Protein AF-A0A2D6J0V5-F1 (afdb_monomer_lite)

Secondary structure (DSSP, 8-state):
------------------HHHHHHHHIIIII--SSS--HHHHHHHHHHHHHHTSS-BTTB-GGG---B--EEEESS-----HHHHHHHHHHHHHTTSS-STTBPPPEEEEHHHHHHHHHHHT-TTS----HHHHHHHHHTTTTTTS-HHHHHHHHHGGG-PPPHHHHHHHHHHHHHHHHHHT---

Radius of gyration: 22.06 Å; chains: 1; bounding box: 49×60×61 Å

Foldseek 3Di:
DDPPDDPPPPPPPPPPDPVVVVVVVLCVAANDDPDPDHQQVVVQVVLVCLCVVVDDDPPDNSVPQQADEREAEAADDDPDDLVNLVVSQVVCVVSPTQVDPRYDGYAYAYPVRVVQVCQQCPQPVDDNDDPVNLLVVCCPDPNVSPHSVVVCCVPPVVVRDDDPVVVVVVVVVVVVVCVVVVPDD

Structure (mmCIF, N/CA/C/O backbone):
data_AF-A0A2D6J0V5-F1
#
_entry.id   AF-A0A2D6J0V5-F1
#
loop_
_atom_site.group_PDB
_atom_site.id
_atom_site.type_symbol
_atom_site.label_atom_id
_atom_site.label_alt_id
_atom_site.label_comp_id
_atom_site.label_asym_id
_atom_site.label_entity_id
_atom_site.label_seq_id
_atom_site.pdbx_PDB_ins_code
_atom_site.Cartn_x
_atom_site.Cartn_y
_atom_site.Cartn_z
_atom_site.occupancy
_atom_site.B_iso_or_equiv
_atom_site.auth_seq_id
_atom_site.auth_comp_id
_atom_site.auth_asym_id
_atom_site.auth_atom_id
_atom_site.pdbx_PDB_model_num
ATOM 1 N N . MET A 1 1 ? 21.168 -38.297 -38.748 1.00 41.41 1 MET A N 1
ATOM 2 C CA . MET A 1 1 ? 22.015 -37.434 -37.899 1.00 41.41 1 MET A CA 1
ATOM 3 C C . MET A 1 1 ? 21.205 -37.149 -36.639 1.00 41.41 1 MET A C 1
ATOM 5 O O . MET A 1 1 ? 20.274 -36.362 -36.697 1.00 41.41 1 MET A O 1
ATOM 9 N N . GLU A 1 2 ? 21.423 -37.908 -35.563 1.00 35.72 2 GLU A N 1
ATOM 10 C CA . GLU A 1 2 ? 20.647 -37.781 -34.317 1.00 35.72 2 GLU A CA 1
ATOM 11 C C . GLU A 1 2 ? 21.210 -36.649 -33.451 1.00 35.72 2 GLU A C 1
ATOM 13 O O . GLU A 1 2 ? 22.349 -36.717 -32.984 1.00 35.72 2 GLU A O 1
ATOM 18 N N . PHE A 1 3 ? 20.411 -35.609 -33.214 1.00 38.59 3 PHE A N 1
ATOM 19 C CA . PHE A 1 3 ? 20.734 -34.572 -32.239 1.00 38.59 3 PHE A CA 1
ATOM 20 C C . PHE A 1 3 ? 20.507 -35.118 -30.824 1.00 38.59 3 PHE A C 1
ATOM 22 O O . PHE A 1 3 ? 19.388 -35.142 -30.320 1.00 38.59 3 PHE A O 1
ATOM 29 N N . LYS A 1 4 ? 21.584 -35.552 -30.160 1.00 44.78 4 LYS A N 1
ATOM 30 C CA . LYS A 1 4 ? 21.568 -35.833 -28.718 1.00 44.78 4 LYS A CA 1
ATOM 31 C C . LYS A 1 4 ? 21.486 -34.513 -27.951 1.00 44.78 4 LYS A C 1
ATOM 33 O O . LYS A 1 4 ? 22.508 -33.895 -27.658 1.00 44.78 4 LYS A O 1
ATOM 38 N N . THR A 1 5 ? 20.281 -34.078 -27.599 1.00 48.56 5 THR A N 1
ATOM 39 C CA . THR A 1 5 ? 20.093 -32.980 -26.644 1.00 48.56 5 THR A CA 1
ATOM 40 C C . THR A 1 5 ? 20.532 -33.451 -25.260 1.00 48.56 5 THR A C 1
ATOM 42 O O . THR A 1 5 ? 19.843 -34.234 -24.605 1.00 48.56 5 THR A O 1
ATOM 45 N N . LYS A 1 6 ? 21.707 -32.995 -24.809 1.00 46.34 6 LYS A N 1
ATOM 46 C CA . LYS A 1 6 ? 22.116 -33.109 -23.403 1.00 46.34 6 LYS A CA 1
ATOM 47 C C . LYS A 1 6 ? 21.033 -32.430 -22.551 1.00 46.34 6 LYS A C 1
ATOM 49 O O . LYS A 1 6 ? 20.732 -31.268 -22.826 1.00 46.34 6 LYS A O 1
ATOM 54 N N . PRO A 1 7 ? 20.453 -33.093 -21.536 1.00 45.31 7 PRO A N 1
ATOM 55 C CA . PRO A 1 7 ? 19.501 -32.432 -20.659 1.00 45.31 7 PRO A CA 1
ATOM 56 C C . PRO A 1 7 ? 20.216 -31.275 -19.958 1.00 45.31 7 PRO A C 1
ATOM 58 O O . PRO A 1 7 ? 21.246 -31.471 -19.305 1.00 45.31 7 PRO A O 1
ATOM 61 N N . LEU A 1 8 ? 19.688 -30.061 -20.131 1.00 45.81 8 LEU A N 1
ATOM 62 C CA . LEU A 1 8 ? 20.096 -28.894 -19.360 1.00 45.81 8 LEU A CA 1
ATOM 63 C C . LEU A 1 8 ? 19.880 -29.236 -17.884 1.00 45.81 8 LEU A C 1
ATOM 65 O O . LEU A 1 8 ? 18.746 -29.341 -17.418 1.00 45.81 8 LEU A O 1
ATOM 69 N N . LYS A 1 9 ? 20.973 -29.450 -17.143 1.00 46.38 9 LYS A N 1
ATOM 70 C CA . LYS A 1 9 ? 20.923 -29.505 -15.682 1.00 46.38 9 LYS A CA 1
ATOM 71 C C . LYS A 1 9 ? 20.549 -28.106 -15.208 1.00 46.38 9 LYS A C 1
ATOM 73 O O . LYS A 1 9 ? 21.424 -27.258 -15.051 1.00 46.38 9 LYS A O 1
ATOM 78 N N . LEU A 1 10 ? 19.254 -27.867 -15.013 1.00 44.38 10 LEU A N 1
ATOM 79 C CA . LEU A 1 10 ? 18.761 -26.728 -14.251 1.00 44.38 10 LEU A CA 1
ATOM 80 C C . LEU A 1 10 ? 19.438 -26.804 -12.880 1.00 44.38 10 LEU A C 1
ATOM 82 O O . LEU A 1 10 ? 19.096 -27.653 -12.055 1.00 44.38 10 LEU A O 1
ATOM 86 N N . LYS A 1 11 ? 20.456 -25.965 -12.653 1.00 40.66 11 LYS A N 1
ATOM 87 C CA . LYS A 1 11 ? 20.929 -25.694 -11.299 1.00 40.66 11 LYS A CA 1
ATOM 88 C C . LYS A 1 11 ? 19.732 -25.090 -10.586 1.00 40.66 11 LYS A C 1
ATOM 90 O O . LYS A 1 11 ? 19.341 -23.964 -10.872 1.00 40.66 11 LYS A O 1
ATOM 95 N N . ARG A 1 12 ? 19.104 -25.879 -9.720 1.00 41.88 12 ARG A N 1
ATOM 96 C CA . ARG A 1 12 ? 18.094 -25.391 -8.794 1.00 41.88 12 ARG A CA 1
ATOM 97 C C . ARG A 1 12 ? 18.849 -24.442 -7.869 1.00 41.88 12 ARG A C 1
ATOM 99 O O . ARG A 1 12 ? 19.558 -24.903 -6.980 1.00 41.88 12 ARG A O 1
ATOM 106 N N . THR A 1 13 ? 18.813 -23.144 -8.154 1.00 39.28 13 THR A N 1
ATOM 107 C CA . THR A 1 13 ? 19.237 -22.141 -7.182 1.00 39.28 13 THR A CA 1
ATOM 108 C C . THR A 1 13 ? 18.264 -22.288 -6.027 1.00 39.28 13 THR A C 1
ATOM 110 O O . THR A 1 13 ? 17.102 -21.901 -6.133 1.00 39.28 13 THR A O 1
ATOM 113 N N . ILE A 1 14 ? 18.699 -22.980 -4.980 1.00 44.59 14 ILE A N 1
ATOM 114 C CA . ILE A 1 14 ? 17.975 -23.016 -3.719 1.00 44.59 14 ILE A CA 1
ATOM 115 C C . ILE A 1 14 ? 18.180 -21.619 -3.149 1.00 44.59 14 ILE A C 1
ATOM 117 O O . ILE A 1 14 ? 19.275 -21.280 -2.708 1.00 44.59 14 ILE A O 1
ATOM 121 N N . ILE A 1 15 ? 17.161 -20.776 -3.282 1.00 50.19 15 ILE A N 1
ATOM 122 C CA . ILE A 1 15 ? 17.072 -19.555 -2.495 1.00 50.19 15 ILE A CA 1
ATOM 123 C C . ILE A 1 15 ? 16.696 -20.048 -1.102 1.00 50.19 15 ILE A C 1
ATOM 125 O O . ILE A 1 15 ? 15.535 -20.366 -0.853 1.00 50.19 15 ILE A O 1
ATOM 129 N N . ASP A 1 16 ? 17.702 -20.219 -0.250 1.00 49.97 16 ASP A N 1
ATOM 130 C CA . ASP A 1 16 ? 17.519 -20.509 1.169 1.00 49.97 16 ASP A CA 1
ATOM 131 C C . ASP A 1 16 ? 17.094 -19.196 1.836 1.00 49.97 16 ASP A C 1
ATOM 133 O O . ASP A 1 16 ? 17.906 -18.425 2.341 1.00 49.97 16 ASP A O 1
ATOM 137 N N . CYS A 1 17 ? 15.823 -18.840 1.649 1.00 58.62 17 CYS A N 1
ATOM 138 C CA . CYS A 1 17 ? 15.214 -17.725 2.351 1.00 58.62 17 CYS A CA 1
ATOM 139 C C . CYS A 1 17 ? 14.679 -18.291 3.657 1.00 58.62 17 CYS A C 1
ATOM 141 O O . CYS A 1 17 ? 13.745 -19.095 3.645 1.00 58.62 17 CYS A O 1
ATOM 143 N N . ASP A 1 18 ? 15.292 -17.883 4.763 1.00 74.94 18 ASP A N 1
ATOM 144 C CA . ASP A 1 18 ? 14.735 -18.133 6.079 1.00 74.94 18 ASP A CA 1
ATOM 145 C C . ASP A 1 18 ? 13.411 -17.368 6.195 1.00 74.94 18 ASP A C 1
ATOM 147 O O . ASP A 1 18 ? 13.368 -16.139 6.299 1.00 74.94 18 ASP A O 1
ATOM 151 N N . PHE A 1 19 ? 12.315 -18.115 6.082 1.00 75.44 19 PHE A N 1
ATOM 152 C CA . PHE A 1 19 ? 10.972 -17.561 6.100 1.00 75.44 19 PHE A CA 1
ATOM 153 C C . PHE A 1 19 ? 10.623 -16.963 7.465 1.00 75.44 19 PHE A C 1
ATOM 155 O O . PHE A 1 19 ? 9.866 -15.995 7.520 1.00 75.44 19 PHE A O 1
ATOM 162 N N . ASP A 1 20 ? 11.211 -17.490 8.540 1.00 80.88 20 ASP A N 1
ATOM 163 C CA . ASP A 1 20 ? 11.013 -16.970 9.888 1.00 80.88 20 ASP A CA 1
ATOM 164 C C . ASP A 1 20 ? 11.704 -15.607 10.026 1.00 80.88 20 ASP A C 1
ATOM 166 O O . ASP A 1 20 ? 11.068 -14.650 10.467 1.00 80.88 20 ASP A O 1
ATOM 170 N N . SER A 1 21 ? 12.937 -15.474 9.517 1.00 79.56 21 SER A N 1
ATOM 171 C CA . SER A 1 21 ? 13.631 -14.178 9.421 1.00 79.56 21 SER A CA 1
ATOM 172 C C . SER A 1 21 ? 12.851 -13.161 8.575 1.00 79.56 21 SER A C 1
ATOM 174 O O . SER A 1 21 ? 12.727 -12.001 8.958 1.00 79.56 21 SER A O 1
ATOM 176 N N . LEU A 1 22 ? 12.255 -13.578 7.448 1.00 79.12 22 LEU A N 1
ATOM 177 C CA . LEU A 1 22 ? 11.413 -12.690 6.633 1.00 79.12 22 LEU A CA 1
ATOM 178 C C . LEU A 1 22 ? 10.161 -12.221 7.392 1.00 79.12 22 LEU A C 1
ATOM 180 O O . LEU A 1 22 ? 9.777 -11.055 7.296 1.00 79.12 22 LEU A O 1
ATOM 184 N N . ILE A 1 23 ? 9.501 -13.120 8.126 1.00 82.88 23 ILE A N 1
ATOM 185 C CA . ILE A 1 23 ? 8.355 -12.774 8.974 1.00 82.88 23 ILE A CA 1
ATOM 186 C C . ILE A 1 23 ? 8.784 -11.788 10.063 1.00 82.88 23 ILE A C 1
ATOM 188 O O . ILE A 1 23 ? 8.057 -10.830 10.334 1.00 82.88 23 ILE A O 1
ATOM 192 N N . GLU A 1 24 ? 9.946 -12.002 10.677 1.00 82.94 24 GLU A N 1
ATOM 193 C CA . GLU A 1 24 ? 10.500 -11.112 11.693 1.00 82.94 24 GLU A CA 1
ATOM 194 C C . GLU A 1 24 ? 10.790 -9.722 11.115 1.00 82.94 24 GLU A C 1
ATOM 196 O O . GLU A 1 24 ? 10.315 -8.731 11.668 1.00 82.94 24 GLU A O 1
ATOM 201 N N . ASP A 1 25 ? 11.438 -9.635 9.952 1.00 79.69 25 ASP A N 1
ATOM 202 C CA . ASP A 1 25 ? 11.700 -8.371 9.256 1.00 79.69 25 ASP A CA 1
ATOM 203 C C . ASP A 1 25 ? 10.407 -7.627 8.901 1.00 79.69 25 ASP A C 1
ATOM 205 O O . ASP A 1 25 ? 10.296 -6.417 9.119 1.00 79.69 25 ASP A O 1
ATOM 209 N N . ILE A 1 26 ? 9.392 -8.341 8.401 1.00 80.88 26 ILE A N 1
ATOM 210 C CA . ILE A 1 26 ? 8.074 -7.761 8.113 1.00 80.88 26 ILE A CA 1
ATOM 211 C C . ILE A 1 26 ? 7.430 -7.241 9.401 1.00 80.88 26 ILE A C 1
ATOM 213 O O . ILE A 1 26 ? 6.925 -6.115 9.433 1.00 80.88 26 ILE A O 1
ATOM 217 N N . ASN A 1 27 ? 7.443 -8.032 10.474 1.00 82.44 27 ASN A N 1
ATOM 218 C CA . ASN A 1 27 ? 6.890 -7.607 11.754 1.00 82.44 27 ASN A CA 1
ATOM 219 C C . ASN A 1 27 ? 7.617 -6.367 12.278 1.00 82.44 27 ASN A C 1
ATOM 221 O O . ASN A 1 27 ? 6.958 -5.379 12.598 1.00 82.44 27 ASN A O 1
ATOM 225 N N . MET A 1 28 ? 8.950 -6.367 12.283 1.00 77.56 28 MET A N 1
ATOM 226 C CA . MET A 1 28 ? 9.765 -5.248 12.754 1.00 77.56 28 MET A CA 1
ATOM 227 C C . MET A 1 28 ? 9.580 -3.979 11.921 1.00 77.56 28 MET A C 1
ATOM 229 O O . MET A 1 28 ? 9.579 -2.877 12.479 1.00 77.56 28 MET A O 1
ATOM 233 N N . ALA A 1 29 ? 9.438 -4.105 10.600 1.00 75.69 29 ALA A N 1
ATOM 234 C CA . ALA A 1 29 ? 9.285 -2.968 9.701 1.00 75.69 29 ALA A CA 1
ATOM 235 C C . ALA A 1 29 ? 7.871 -2.370 9.756 1.00 75.69 29 ALA A C 1
ATOM 237 O O . ALA A 1 29 ? 7.711 -1.146 9.756 1.00 75.69 29 ALA A O 1
ATOM 238 N N . PHE A 1 30 ? 6.839 -3.217 9.823 1.00 78.06 30 PHE A N 1
ATOM 239 C CA . PHE A 1 30 ? 5.462 -2.787 9.580 1.00 78.06 30 PHE A CA 1
ATOM 240 C C . PHE A 1 30 ? 4.549 -2.823 10.818 1.00 78.06 30 PHE A C 1
ATOM 242 O O . PHE A 1 30 ? 3.633 -2.000 10.882 1.00 78.06 30 PHE A O 1
ATOM 249 N N . ILE A 1 31 ? 4.761 -3.731 11.783 1.00 77.00 31 ILE A N 1
ATOM 250 C CA . ILE A 1 31 ? 3.745 -4.117 12.787 1.00 77.00 31 ILE A CA 1
ATOM 251 C C . ILE A 1 31 ? 4.220 -3.942 14.241 1.00 77.00 31 ILE A C 1
ATOM 253 O O . ILE A 1 31 ? 3.652 -3.133 14.975 1.00 77.00 31 ILE A O 1
ATOM 257 N N . GLU A 1 32 ? 5.236 -4.692 14.670 1.00 67.38 32 GLU A N 1
ATOM 258 C CA . GLU A 1 32 ? 5.679 -4.815 16.062 1.00 67.38 32 GLU A CA 1
ATOM 259 C C . GLU A 1 32 ? 7.162 -4.454 16.201 1.00 67.38 32 GLU A C 1
ATOM 261 O O . GLU A 1 32 ? 8.058 -5.222 15.867 1.00 67.38 32 GLU A O 1
ATOM 266 N N . SER A 1 33 ? 7.440 -3.280 16.765 1.00 52.50 33 SER A N 1
ATOM 267 C CA . SER A 1 33 ? 8.635 -3.100 17.592 1.00 52.50 33 SER A CA 1
ATOM 268 C C . SER A 1 33 ? 8.359 -2.035 18.656 1.00 52.50 33 SER A C 1
ATOM 270 O O . SER A 1 33 ? 7.440 -1.227 18.514 1.00 52.50 33 SER A O 1
ATOM 272 N N . ASN A 1 34 ? 9.132 -2.059 19.742 1.00 54.88 34 ASN A N 1
ATOM 273 C CA . ASN A 1 34 ? 8.980 -1.234 20.950 1.00 54.88 34 ASN A CA 1
ATOM 274 C C . ASN A 1 34 ? 9.088 0.299 20.741 1.00 54.88 34 ASN A C 1
ATOM 276 O O . ASN A 1 34 ? 9.067 1.047 21.718 1.00 54.88 34 ASN A O 1
ATOM 280 N N . GLU A 1 35 ? 9.178 0.786 19.502 1.00 52.53 35 GLU A N 1
ATOM 281 C CA . GLU A 1 35 ? 9.306 2.204 19.160 1.00 52.53 35 GLU A CA 1
ATOM 282 C C . GLU A 1 35 ? 8.042 2.758 18.486 1.00 52.53 35 GLU A C 1
ATOM 284 O O . GLU A 1 35 ? 7.304 2.057 17.795 1.00 52.53 35 GLU A O 1
ATOM 289 N N . LYS A 1 36 ? 7.787 4.057 18.681 1.00 51.78 36 LYS A N 1
ATOM 290 C CA . LYS A 1 36 ? 6.600 4.788 18.195 1.00 51.78 36 LYS A CA 1
ATOM 291 C C . LYS A 1 36 ? 6.585 5.030 16.669 1.00 51.78 36 LYS A C 1
ATOM 293 O O . LYS A 1 36 ? 5.712 5.740 16.171 1.00 51.78 36 LYS A O 1
ATOM 298 N N . ASP A 1 37 ? 7.488 4.387 15.930 1.00 57.09 37 ASP A N 1
ATOM 299 C CA . ASP A 1 37 ? 7.811 4.693 14.535 1.00 57.09 37 ASP A CA 1
ATOM 300 C C . ASP A 1 37 ? 7.558 3.516 13.581 1.00 57.09 37 ASP A C 1
ATOM 302 O O . ASP A 1 37 ? 8.471 3.020 12.923 1.00 57.09 37 ASP A O 1
ATOM 306 N N . LYS A 1 38 ? 6.313 3.017 13.521 1.00 76.06 38 LYS A N 1
ATOM 307 C CA . LYS A 1 38 ? 5.939 1.894 12.636 1.00 76.06 38 LYS A CA 1
ATOM 308 C C . LYS A 1 38 ? 4.874 2.275 11.632 1.00 76.06 38 LYS A C 1
ATOM 310 O O . LYS A 1 38 ? 3.813 2.767 12.006 1.00 76.06 38 LYS A O 1
ATOM 315 N N . ALA A 1 39 ? 5.140 1.976 10.364 1.00 83.44 39 ALA A N 1
ATOM 316 C CA . ALA A 1 39 ? 4.382 2.522 9.249 1.00 83.44 39 ALA A CA 1
ATOM 317 C C . ALA A 1 39 ? 2.894 2.123 9.266 1.00 83.44 39 ALA A C 1
ATOM 319 O O . ALA A 1 39 ? 2.035 3.002 9.228 1.00 83.44 39 ALA A O 1
ATOM 320 N N . ALA A 1 40 ? 2.549 0.833 9.395 1.00 88.00 40 ALA A N 1
ATOM 321 C CA . ALA A 1 40 ? 1.138 0.425 9.357 1.00 88.00 40 ALA A CA 1
ATOM 322 C C . ALA A 1 40 ? 0.360 0.913 10.590 1.00 88.00 40 ALA A C 1
ATOM 324 O O . ALA A 1 40 ? -0.792 1.334 10.475 1.00 88.00 40 ALA A O 1
ATOM 325 N N . LYS A 1 41 ? 1.003 0.905 11.764 1.00 88.00 41 LYS A N 1
ATOM 326 C CA . LYS A 1 41 ? 0.414 1.398 13.014 1.00 88.00 41 LYS A CA 1
ATOM 327 C C . LYS A 1 41 ? 0.187 2.909 12.982 1.00 88.00 41 LYS A C 1
ATOM 329 O O . LYS A 1 41 ? -0.908 3.354 13.309 1.00 88.00 41 LYS A O 1
ATOM 334 N N . GLN A 1 42 ? 1.179 3.683 12.543 1.00 88.69 42 GLN A N 1
ATOM 335 C CA . GLN A 1 42 ? 1.061 5.133 12.387 1.00 88.69 42 GLN A CA 1
ATOM 336 C C . GLN A 1 42 ? -0.070 5.499 11.426 1.00 88.69 42 GLN A C 1
ATOM 338 O O . GLN A 1 42 ? -0.863 6.393 11.723 1.00 88.69 42 GLN A O 1
ATOM 343 N N . ILE A 1 43 ? -0.188 4.789 10.299 1.00 92.81 43 ILE A N 1
ATOM 344 C CA . ILE A 1 43 ? -1.283 5.010 9.350 1.00 92.81 43 ILE A CA 1
ATOM 345 C C . ILE A 1 43 ? -2.635 4.678 9.998 1.00 92.81 43 ILE A C 1
ATOM 347 O O . ILE A 1 43 ? -3.557 5.486 9.917 1.00 92.81 43 ILE A O 1
ATOM 351 N N . ASP A 1 44 ? -2.765 3.540 10.684 1.00 93.12 44 ASP A N 1
ATOM 352 C CA . ASP A 1 44 ? -4.016 3.147 11.347 1.00 93.12 44 ASP A CA 1
ATOM 353 C C . ASP A 1 44 ? -4.438 4.147 12.442 1.00 93.12 44 ASP A C 1
ATOM 355 O O . ASP A 1 44 ? -5.596 4.571 12.489 1.00 93.12 44 ASP A O 1
ATOM 359 N N . GLU A 1 45 ? -3.500 4.598 13.279 1.00 92.31 45 GLU A N 1
ATOM 360 C CA . GLU A 1 45 ? -3.732 5.627 14.302 1.00 92.31 45 GLU A CA 1
ATOM 361 C C . GLU A 1 45 ? -4.097 6.984 13.685 1.00 92.31 45 GLU A C 1
ATOM 363 O O . GLU A 1 45 ? -4.996 7.670 14.183 1.00 92.31 45 GLU A O 1
ATOM 368 N N . THR A 1 46 ? -3.467 7.349 12.567 1.00 93.25 46 THR A N 1
ATOM 369 C CA . THR A 1 46 ? -3.780 8.568 11.808 1.00 93.25 46 THR A CA 1
ATOM 370 C C . THR A 1 46 ? -5.196 8.507 11.250 1.00 93.25 46 THR A C 1
ATOM 372 O O . THR A 1 46 ? -5.974 9.439 11.442 1.00 93.25 46 THR A O 1
ATOM 375 N N . ILE A 1 47 ? -5.582 7.391 10.627 1.00 94.06 47 ILE A N 1
ATOM 376 C CA . ILE A 1 47 ? -6.937 7.185 10.098 1.00 94.06 47 ILE A CA 1
ATOM 377 C C . ILE A 1 47 ? -7.974 7.254 11.224 1.00 94.06 47 ILE A C 1
ATOM 379 O O . ILE A 1 47 ? -9.002 7.920 11.083 1.00 94.06 47 ILE A O 1
ATOM 383 N N . LYS A 1 48 ? -7.709 6.607 12.367 1.00 93.44 48 LYS A N 1
ATOM 384 C CA . LYS A 1 48 ? -8.581 6.681 13.552 1.00 93.44 48 LYS A CA 1
ATOM 385 C C . LYS A 1 48 ? -8.719 8.117 14.062 1.00 93.44 48 LYS A C 1
ATOM 387 O O . LYS A 1 48 ? -9.832 8.533 14.376 1.00 93.44 48 LYS A O 1
ATOM 392 N N . SER A 1 49 ? -7.621 8.869 14.089 1.00 93.75 49 SER A N 1
ATOM 393 C CA . SER A 1 49 ? -7.581 10.273 14.517 1.00 93.75 49 SER A CA 1
ATOM 394 C C . SER A 1 49 ? -8.328 11.208 13.557 1.00 93.75 49 SER A C 1
ATOM 396 O O . SER A 1 49 ? -9.036 12.119 13.977 1.00 93.75 49 SER A O 1
ATOM 398 N N . LEU A 1 50 ? -8.243 10.959 12.249 1.00 93.94 50 LEU A N 1
ATOM 399 C CA . LEU A 1 50 ? -9.028 11.684 11.245 1.00 93.94 50 LEU A CA 1
ATOM 400 C C . LEU A 1 50 ? -10.528 11.410 11.412 1.00 93.94 50 LEU A C 1
ATOM 402 O O . LEU A 1 50 ? -11.343 12.331 11.368 1.00 93.94 50 LEU A O 1
ATOM 406 N N . ARG A 1 51 ? -10.899 10.146 11.650 1.00 91.81 51 ARG A N 1
ATOM 407 C CA . ARG A 1 51 ? -12.295 9.705 11.809 1.00 91.81 51 ARG A CA 1
ATOM 408 C C . ARG A 1 51 ? -12.952 10.167 13.102 1.00 91.81 51 ARG A C 1
ATOM 410 O O . ARG A 1 51 ? -14.143 10.461 13.092 1.00 91.81 51 ARG A O 1
ATOM 417 N N . ASN A 1 52 ? -12.214 10.197 14.208 1.00 92.12 52 ASN A N 1
ATOM 418 C CA . ASN A 1 52 ? -12.744 10.656 15.493 1.00 92.12 52 ASN A CA 1
ATOM 419 C C . ASN A 1 52 ? -12.686 12.190 15.643 1.00 92.12 52 ASN A C 1
ATOM 421 O O . ASN A 1 52 ? -13.228 12.722 16.609 1.00 92.12 52 ASN A O 1
ATOM 425 N N . GLY A 1 53 ? -12.075 12.891 14.679 1.00 88.25 53 GLY A N 1
ATOM 426 C CA . GLY A 1 53 ? -11.948 14.344 14.674 1.00 88.25 53 GLY A CA 1
ATOM 427 C C . GLY A 1 53 ? -10.863 14.880 15.607 1.00 88.25 53 GLY A C 1
ATOM 428 O O . GLY A 1 53 ? -10.889 16.061 15.928 1.00 88.25 53 GLY A O 1
ATOM 429 N N . SER A 1 54 ? -9.917 14.061 16.075 1.00 92.19 54 SER A N 1
ATOM 430 C CA . SER A 1 54 ? -8.745 14.566 16.801 1.00 92.19 54 SER A CA 1
ATOM 431 C C . SER A 1 54 ? -7.701 15.166 15.854 1.00 92.19 54 SER A C 1
ATOM 433 O O . SER A 1 54 ? -6.997 16.100 16.234 1.00 92.19 54 SER A O 1
ATOM 435 N N . LEU A 1 55 ? -7.636 14.679 14.609 1.00 91.88 55 LEU A N 1
ATOM 436 C CA . LEU A 1 55 ? -6.806 15.223 13.535 1.00 91.88 55 LEU A CA 1
ATOM 437 C C . LEU A 1 55 ? -7.684 15.857 12.448 1.00 91.88 55 LEU A C 1
ATOM 439 O O . LEU A 1 55 ? -8.651 15.252 11.985 1.00 91.88 55 LEU A O 1
ATOM 443 N N . HIS A 1 56 ? -7.319 17.067 12.021 1.00 89.12 56 HIS A N 1
ATOM 444 C CA . HIS A 1 56 ? -8.074 17.862 11.053 1.00 89.12 56 HIS A CA 1
ATOM 445 C C . HIS A 1 56 ? -7.230 18.166 9.818 1.00 89.12 56 HIS A C 1
ATOM 447 O O . HIS A 1 56 ? -6.054 18.511 9.929 1.00 89.12 56 HIS A O 1
ATOM 453 N N . LEU A 1 57 ? -7.859 18.094 8.646 1.00 87.75 57 LEU A N 1
ATOM 454 C CA . LEU A 1 57 ? -7.289 18.548 7.381 1.00 87.75 57 LEU A CA 1
ATOM 455 C C . LEU A 1 57 ? -8.063 19.783 6.919 1.00 87.75 57 LEU A C 1
ATOM 457 O O . LEU A 1 57 ? -9.294 19.800 6.940 1.00 87.75 57 LEU A O 1
ATOM 461 N N . SER A 1 58 ? -7.343 20.835 6.528 1.00 88.88 58 SER A N 1
ATOM 462 C CA . SER A 1 58 ? -7.967 22.097 6.120 1.00 88.88 58 SER A CA 1
ATOM 463 C C . SER A 1 58 ? -8.888 21.886 4.917 1.00 88.88 58 SER A C 1
ATOM 465 O O . SER A 1 58 ? -8.481 21.301 3.916 1.00 88.88 58 SER A O 1
ATOM 467 N N . GLY A 1 59 ? -10.133 22.355 5.022 1.00 87.38 59 GLY A N 1
ATOM 468 C CA . GLY A 1 59 ? -11.121 22.272 3.943 1.00 87.38 59 GLY A CA 1
ATOM 469 C C . GLY A 1 59 ? -11.703 20.877 3.681 1.00 87.38 59 GLY A C 1
ATOM 470 O O . GLY A 1 59 ? -12.452 20.724 2.721 1.00 87.38 59 GLY A O 1
ATOM 471 N N . ILE A 1 60 ? -11.399 19.870 4.511 1.00 87.75 60 ILE A N 1
ATOM 472 C CA . ILE A 1 60 ? -11.887 18.493 4.345 1.00 87.75 60 ILE A CA 1
ATOM 473 C C . ILE A 1 60 ? -12.610 18.046 5.618 1.00 87.75 60 ILE A C 1
ATOM 475 O O . ILE A 1 60 ? -12.048 18.089 6.711 1.00 87.75 60 ILE A O 1
ATOM 479 N N . ASP A 1 61 ? -13.841 17.548 5.481 1.00 88.25 61 ASP A N 1
ATOM 480 C CA . ASP A 1 61 ? -14.517 16.843 6.574 1.00 88.25 61 ASP A CA 1
ATOM 481 C C . ASP A 1 61 ? -13.965 15.417 6.695 1.00 88.25 61 ASP A C 1
ATOM 483 O O . ASP A 1 61 ? -14.432 14.467 6.060 1.00 88.25 61 ASP A O 1
ATOM 487 N N . THR A 1 62 ? -12.927 15.278 7.515 1.00 87.12 62 THR A N 1
ATOM 488 C CA . THR A 1 62 ? -12.160 14.040 7.710 1.00 87.12 62 THR A CA 1
ATOM 489 C C . THR A 1 62 ? -13.006 12.876 8.233 1.00 87.12 62 THR A C 1
ATOM 491 O O . THR A 1 62 ? -12.701 11.707 7.975 1.00 87.12 62 THR A O 1
ATOM 494 N N . ARG A 1 63 ? -14.128 13.175 8.899 1.00 86.44 63 ARG A N 1
ATOM 495 C CA . ARG A 1 63 ? -15.070 12.170 9.411 1.00 86.44 63 ARG A CA 1
ATOM 496 C C . ARG A 1 63 ? -15.854 11.491 8.294 1.00 86.44 63 ARG A C 1
ATOM 498 O O . ARG A 1 63 ? -16.220 10.327 8.445 1.00 86.44 63 ARG A O 1
ATOM 505 N N . ASN A 1 64 ? -16.032 12.177 7.166 1.00 87.31 64 ASN A N 1
ATOM 506 C CA . ASN A 1 64 ? -16.848 11.749 6.031 1.00 87.31 64 ASN A CA 1
ATOM 507 C C . ASN A 1 64 ? -16.033 11.253 4.822 1.00 87.31 64 ASN A C 1
ATOM 509 O O . ASN A 1 64 ? -16.598 10.999 3.760 1.00 87.31 64 ASN A O 1
ATOM 513 N N . ILE A 1 65 ? -14.719 11.045 4.970 1.00 90.44 65 ILE A N 1
ATOM 514 C CA . ILE A 1 65 ? -13.889 10.418 3.927 1.00 90.44 65 ILE A CA 1
ATOM 515 C C . ILE A 1 65 ? -14.461 9.032 3.585 1.00 90.44 65 ILE A C 1
ATOM 517 O O . ILE A 1 65 ? -14.663 8.212 4.473 1.00 90.44 65 ILE A O 1
ATOM 521 N N . ALA A 1 66 ? -14.747 8.738 2.316 1.00 90.62 66 ALA A N 1
ATOM 522 C CA . ALA A 1 66 ? -15.375 7.462 1.954 1.00 90.62 66 ALA A CA 1
ATOM 523 C C . ALA A 1 66 ? -14.412 6.277 2.120 1.00 90.62 66 ALA A C 1
ATOM 525 O O . ALA A 1 66 ? -14.759 5.283 2.751 1.00 90.62 66 ALA A O 1
ATOM 526 N N . ASN A 1 67 ? -13.192 6.412 1.593 1.00 92.38 67 ASN A N 1
ATOM 527 C CA . ASN A 1 67 ? -12.186 5.356 1.574 1.00 92.38 67 ASN A CA 1
ATOM 528 C C . ASN A 1 67 ? -10.797 5.914 1.887 1.00 92.38 67 ASN A C 1
ATOM 530 O O . ASN A 1 67 ? -10.445 7.000 1.429 1.00 92.38 67 ASN A O 1
ATOM 534 N N . TYR A 1 68 ? -10.007 5.129 2.608 1.00 93.88 68 TYR A N 1
ATOM 535 C CA . TYR A 1 68 ? -8.589 5.351 2.852 1.00 93.88 68 TYR A CA 1
ATOM 536 C C . TYR A 1 68 ? -7.779 4.320 2.071 1.00 93.88 68 TYR A C 1
ATOM 538 O O . TYR A 1 68 ? -8.098 3.133 2.095 1.00 93.88 68 TYR A O 1
ATOM 546 N N . TYR A 1 69 ? -6.721 4.777 1.405 1.00 94.31 69 TYR A N 1
ATOM 547 C CA . TYR A 1 69 ? -5.795 3.935 0.648 1.00 94.31 69 TYR A CA 1
ATOM 548 C C . TYR A 1 69 ? -4.426 3.988 1.340 1.00 94.31 69 TYR A C 1
ATOM 550 O O . TYR A 1 69 ? -3.660 4.917 1.086 1.00 94.31 69 TYR A O 1
ATOM 558 N N . PRO A 1 70 ? -4.149 3.077 2.290 1.00 93.88 70 PRO A N 1
ATOM 559 C CA . PRO A 1 70 ? -2.913 3.100 3.059 1.00 93.88 70 PRO A CA 1
ATOM 560 C C . PRO A 1 70 ? -1.729 2.655 2.195 1.00 93.88 70 PRO A C 1
ATOM 562 O O . PRO A 1 70 ? -1.719 1.542 1.669 1.00 93.88 70 PRO A O 1
ATOM 565 N N . ILE A 1 71 ? -0.725 3.523 2.078 1.00 92.38 71 ILE A N 1
ATOM 566 C CA . ILE A 1 71 ? 0.489 3.291 1.291 1.00 92.38 71 ILE A CA 1
ATOM 567 C C . ILE A 1 71 ? 1.687 3.460 2.216 1.00 92.38 71 ILE A C 1
ATOM 569 O O . ILE A 1 71 ? 1.808 4.477 2.901 1.00 92.38 71 ILE A O 1
ATOM 573 N N . ILE A 1 72 ? 2.573 2.473 2.221 1.00 90.06 72 ILE A N 1
ATOM 574 C CA . ILE A 1 72 ? 3.845 2.526 2.932 1.00 90.06 72 ILE A CA 1
ATOM 575 C C . ILE A 1 72 ? 4.948 2.700 1.900 1.00 90.06 72 ILE A C 1
ATOM 577 O O . ILE A 1 72 ? 5.063 1.898 0.978 1.00 90.06 72 ILE A O 1
ATOM 581 N N . VAL A 1 73 ? 5.745 3.754 2.058 1.00 88.75 73 VAL A N 1
ATOM 582 C CA . VAL A 1 73 ? 6.821 4.082 1.122 1.00 88.75 73 VAL A CA 1
ATOM 583 C C . VAL A 1 73 ? 8.155 3.579 1.666 1.00 88.75 73 VAL A C 1
ATOM 585 O O . VAL A 1 73 ? 8.523 3.897 2.797 1.00 88.75 73 VAL A O 1
ATOM 588 N N . THR A 1 74 ? 8.888 2.810 0.865 1.00 86.25 74 THR A N 1
ATOM 589 C CA . THR A 1 74 ? 10.233 2.313 1.170 1.00 86.25 74 THR A CA 1
ATOM 590 C C . THR A 1 74 ? 11.281 3.012 0.306 1.00 86.25 74 THR A C 1
ATOM 592 O O . THR A 1 74 ? 11.028 3.378 -0.838 1.00 86.25 74 THR A O 1
ATOM 595 N N . PHE A 1 75 ? 12.503 3.173 0.821 1.00 83.25 75 PHE A N 1
ATOM 596 C CA . PHE A 1 75 ? 13.586 3.797 0.047 1.00 83.25 75 PHE A CA 1
ATOM 597 C C . PHE A 1 75 ? 14.008 2.982 -1.176 1.00 83.25 75 PHE A C 1
ATOM 599 O O . PHE A 1 75 ? 14.368 3.546 -2.203 1.00 83.25 75 PHE A O 1
ATOM 606 N N . GLN A 1 76 ? 13.994 1.656 -1.055 1.00 78.38 76 GLN A N 1
ATOM 607 C CA . GLN A 1 76 ? 14.421 0.741 -2.107 1.00 78.38 76 GLN A CA 1
ATOM 608 C C . GLN A 1 76 ? 13.291 -0.206 -2.481 1.00 78.38 76 GLN A C 1
ATOM 610 O O . GLN A 1 76 ? 12.418 -0.509 -1.659 1.00 78.38 76 GLN A O 1
ATOM 615 N N . ASN A 1 77 ? 13.348 -0.695 -3.717 1.00 73.69 77 ASN A N 1
ATOM 616 C CA . ASN A 1 77 ? 12.495 -1.769 -4.191 1.00 73.69 77 ASN A CA 1
ATOM 617 C C . ASN A 1 77 ? 12.762 -3.036 -3.378 1.00 73.69 77 ASN A C 1
ATOM 619 O O . ASN A 1 77 ? 13.831 -3.639 -3.465 1.00 73.69 77 ASN A O 1
ATOM 623 N N . TRP A 1 78 ? 11.774 -3.447 -2.587 1.00 72.25 78 TRP A N 1
ATOM 624 C CA . TRP A 1 78 ? 11.798 -4.770 -1.983 1.00 72.25 78 TRP A CA 1
ATOM 625 C C . TRP A 1 78 ? 11.425 -5.788 -3.067 1.00 72.25 78 TRP A C 1
ATOM 627 O O . TRP A 1 78 ? 10.444 -5.566 -3.784 1.00 72.25 78 TRP A O 1
ATOM 637 N N . PRO A 1 79 ? 12.159 -6.906 -3.212 1.00 65.94 79 PRO A N 1
ATOM 638 C CA . PRO A 1 79 ? 11.845 -7.950 -4.185 1.00 65.94 79 PRO A CA 1
ATOM 639 C C . PRO A 1 79 ? 10.626 -8.768 -3.722 1.00 65.94 79 PRO A C 1
ATOM 641 O O . PRO A 1 79 ? 10.704 -9.966 -3.452 1.00 65.94 79 PRO A O 1
ATOM 644 N N . LEU A 1 80 ? 9.480 -8.102 -3.591 1.00 71.62 80 LEU A N 1
ATOM 645 C CA . LEU A 1 80 ? 8.244 -8.681 -3.097 1.00 71.62 80 LEU A CA 1
ATOM 646 C C . LEU A 1 80 ? 7.538 -9.413 -4.232 1.00 71.62 80 LEU A C 1
ATOM 648 O O . LEU A 1 80 ? 6.912 -8.814 -5.106 1.00 71.62 80 LEU A O 1
ATOM 652 N N . GLY A 1 81 ? 7.625 -10.740 -4.198 1.00 77.88 81 GLY A N 1
ATOM 653 C CA . GLY A 1 81 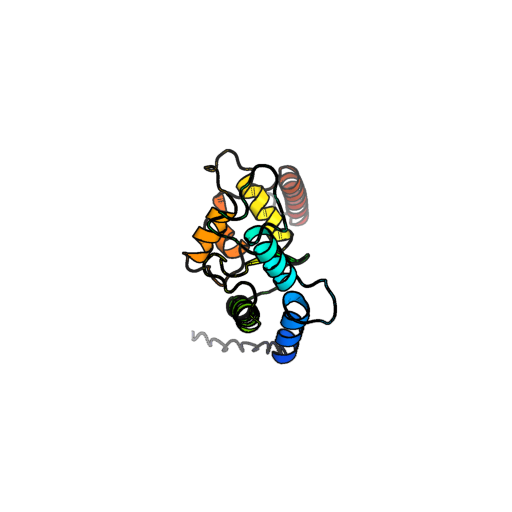? 6.759 -11.587 -5.006 1.00 77.88 81 GLY A CA 1
ATOM 654 C C . GLY A 1 81 ? 5.299 -11.515 -4.533 1.00 77.88 81 GLY A C 1
ATOM 655 O O . GLY A 1 81 ? 5.037 -11.098 -3.399 1.00 77.88 81 GLY A O 1
ATOM 656 N N . PRO A 1 82 ? 4.336 -11.997 -5.344 1.00 83.56 82 PRO A N 1
ATOM 657 C CA . PRO A 1 82 ? 2.918 -11.904 -5.005 1.00 83.56 82 PRO A CA 1
ATOM 658 C C . PRO A 1 82 ? 2.536 -12.519 -3.658 1.00 83.56 82 PRO A C 1
ATOM 660 O O . PRO A 1 82 ? 1.656 -12.034 -2.951 1.00 83.56 82 PRO A O 1
ATOM 663 N N . PHE A 1 83 ? 3.243 -13.583 -3.285 1.00 85.00 83 PHE A N 1
ATOM 664 C CA . PHE A 1 83 ? 3.079 -14.250 -2.003 1.00 85.00 83 PHE A CA 1
ATOM 665 C C . PHE A 1 83 ? 3.459 -13.362 -0.810 1.00 85.00 83 PHE A C 1
ATOM 667 O O . PHE A 1 83 ? 2.775 -13.395 0.209 1.00 85.00 83 PHE A O 1
ATOM 674 N N . VAL A 1 84 ? 4.512 -12.546 -0.932 1.00 84.12 84 VAL A N 1
ATOM 675 C CA . VAL A 1 84 ? 4.985 -11.698 0.171 1.00 84.12 84 VAL A CA 1
ATOM 676 C C . VAL A 1 84 ? 4.045 -10.510 0.386 1.00 84.12 84 VAL A C 1
ATOM 678 O O . VAL A 1 84 ? 3.733 -10.187 1.525 1.00 84.12 84 VAL A O 1
ATOM 681 N N . TYR A 1 85 ? 3.501 -9.917 -0.682 1.00 88.00 85 TYR A N 1
ATOM 682 C CA . TYR A 1 85 ? 2.449 -8.894 -0.568 1.00 88.00 85 TYR A CA 1
ATOM 683 C C . TYR A 1 85 ? 1.222 -9.402 0.188 1.00 88.00 85 TYR A C 1
ATOM 685 O O . TYR A 1 85 ? 0.706 -8.737 1.089 1.00 88.00 85 TYR A O 1
ATOM 693 N N . ASP A 1 86 ? 0.758 -10.595 -0.179 1.00 89.00 86 ASP A N 1
ATOM 694 C CA . ASP A 1 86 ? -0.373 -11.233 0.480 1.00 89.00 86 ASP A CA 1
ATOM 695 C C . ASP A 1 86 ? -0.064 -11.562 1.950 1.00 89.00 86 ASP A C 1
ATOM 697 O O . ASP A 1 86 ? -0.892 -11.314 2.828 1.00 89.00 86 ASP A O 1
ATOM 701 N N . LEU A 1 87 ? 1.150 -12.048 2.234 1.00 88.44 87 LEU A N 1
ATOM 702 C CA . LEU A 1 87 ? 1.628 -12.292 3.593 1.00 88.44 87 LEU A CA 1
ATOM 703 C C . LEU A 1 87 ? 1.606 -11.012 4.437 1.00 88.44 87 LEU A C 1
ATOM 705 O O . LEU A 1 87 ? 1.016 -11.021 5.514 1.00 88.44 87 LEU A O 1
ATOM 709 N N . ILE A 1 88 ? 2.166 -9.905 3.941 1.00 88.88 88 ILE A N 1
ATOM 710 C CA . ILE A 1 88 ? 2.201 -8.629 4.671 1.00 88.88 88 ILE A CA 1
ATOM 711 C C . ILE A 1 88 ? 0.784 -8.144 4.979 1.00 88.88 88 ILE A C 1
ATOM 713 O O . ILE A 1 88 ? 0.479 -7.792 6.118 1.00 88.88 88 ILE A O 1
ATOM 717 N N . ARG A 1 89 ? -0.117 -8.169 3.991 1.00 90.38 89 ARG A N 1
ATOM 718 C CA . ARG A 1 89 ? -1.517 -7.764 4.188 1.00 90.38 89 ARG A CA 1
ATOM 719 C C . ARG A 1 89 ? -2.224 -8.626 5.221 1.00 90.38 89 ARG A C 1
ATOM 721 O O . ARG A 1 89 ? -2.950 -8.091 6.060 1.00 90.38 89 ARG A O 1
ATOM 728 N N . ARG A 1 90 ? -2.005 -9.944 5.181 1.00 90.56 90 ARG A N 1
ATOM 729 C CA . ARG A 1 90 ? -2.531 -10.863 6.194 1.00 90.56 90 ARG A CA 1
ATOM 730 C C . ARG A 1 90 ? -1.981 -10.519 7.570 1.00 90.56 90 ARG A C 1
ATOM 732 O O . ARG A 1 90 ? -2.782 -10.346 8.479 1.00 90.56 90 ARG A O 1
ATOM 739 N N . MET A 1 91 ? -0.669 -10.337 7.702 1.00 90.06 91 MET A N 1
ATOM 740 C CA . MET A 1 91 ? -0.020 -10.008 8.974 1.00 90.06 91 MET A CA 1
ATOM 741 C C . MET A 1 91 ? -0.549 -8.695 9.568 1.00 90.06 91 MET A C 1
ATOM 743 O O . MET A 1 91 ? -0.950 -8.671 10.733 1.00 90.06 91 MET A O 1
ATOM 747 N N . VAL A 1 92 ? -0.648 -7.632 8.761 1.00 90.56 92 VAL A N 1
ATOM 748 C CA . VAL A 1 92 ? -1.208 -6.329 9.167 1.00 90.56 92 VAL A CA 1
ATOM 749 C C . VAL A 1 92 ? -2.670 -6.459 9.609 1.00 90.56 92 VAL A C 1
ATOM 751 O O . VAL A 1 92 ? -3.068 -5.900 10.630 1.00 90.56 92 VAL A O 1
ATOM 754 N N . ASN A 1 93 ? -3.478 -7.237 8.886 1.00 90.62 93 ASN A N 1
ATOM 755 C CA . ASN A 1 93 ? -4.875 -7.456 9.258 1.00 90.62 93 ASN A CA 1
ATOM 756 C C . ASN A 1 93 ? -4.997 -8.270 10.560 1.00 90.62 93 ASN A C 1
ATOM 758 O O . ASN A 1 93 ? -5.760 -7.902 11.457 1.00 90.62 93 ASN A O 1
ATOM 762 N N . THR A 1 94 ? -4.209 -9.341 10.711 1.00 90.50 94 THR A N 1
ATOM 763 C CA . THR A 1 94 ? -4.225 -10.203 11.905 1.00 90.50 94 THR A CA 1
ATOM 764 C C . THR A 1 94 ? -3.707 -9.508 13.160 1.00 90.50 94 THR A C 1
ATOM 766 O O . THR A 1 94 ? -4.224 -9.777 14.242 1.00 90.50 94 THR A O 1
ATOM 769 N N . SER A 1 95 ? -2.763 -8.569 13.026 1.00 88.12 95 SER A N 1
ATOM 770 C CA . SER A 1 95 ? -2.322 -7.695 14.127 1.00 88.12 95 SER A CA 1
ATOM 771 C C . SER A 1 95 ? -3.353 -6.620 14.467 1.00 88.12 95 SER A C 1
ATOM 773 O O . SER A 1 95 ? -3.285 -5.942 15.492 1.00 88.12 95 SER A O 1
ATOM 775 N N . GLY A 1 96 ? -4.378 -6.505 13.629 1.00 90.19 96 GLY A N 1
ATOM 776 C CA . GLY A 1 96 ? -5.563 -5.745 13.915 1.00 90.19 96 GLY A CA 1
ATOM 777 C C . GLY A 1 96 ? -5.584 -4.320 13.411 1.00 90.19 96 GLY A C 1
ATOM 778 O O . GLY A 1 96 ? -6.487 -3.565 13.794 1.00 90.19 96 GLY A O 1
ATOM 779 N N . LEU A 1 97 ? -4.623 -3.995 12.559 1.00 91.94 97 LEU A N 1
ATOM 780 C CA . LEU A 1 97 ? -4.426 -2.707 11.928 1.00 91.94 97 LEU A CA 1
ATOM 781 C C . LEU A 1 97 ? -5.105 -2.698 10.554 1.00 91.94 97 LEU A C 1
ATOM 783 O O . LEU A 1 97 ? -5.214 -3.733 9.900 1.00 91.94 97 LEU A O 1
ATOM 787 N N . LEU A 1 98 ? -5.571 -1.525 10.114 1.00 92.88 98 LEU A N 1
ATOM 788 C CA . LEU A 1 98 ? -6.075 -1.285 8.751 1.00 92.88 98 LEU A CA 1
ATOM 789 C C . LEU A 1 98 ? -7.186 -2.254 8.292 1.00 92.88 98 LEU A C 1
ATOM 791 O O . LEU A 1 98 ? -7.377 -2.481 7.101 1.00 92.88 98 LEU A O 1
ATOM 795 N N . ARG A 1 99 ? -7.935 -2.834 9.237 1.00 92.12 99 ARG A N 1
ATOM 796 C CA . ARG A 1 99 ? -8.986 -3.837 8.979 1.00 92.12 99 ARG A CA 1
ATOM 797 C C . ARG A 1 99 ? -10.375 -3.244 8.725 1.00 92.12 99 ARG A C 1
ATOM 799 O O . ARG A 1 99 ? -11.343 -3.985 8.562 1.00 92.12 99 ARG A O 1
ATOM 806 N N . GLN A 1 100 ? -10.517 -1.926 8.843 1.00 91.62 100 GLN A N 1
ATOM 807 C CA . GLN A 1 100 ? -11.814 -1.258 8.779 1.00 91.62 100 GLN A CA 1
ATOM 808 C C . GLN A 1 100 ? -12.369 -1.324 7.350 1.00 91.62 100 GLN A C 1
ATOM 810 O O . GLN A 1 100 ? -11.611 -1.270 6.390 1.00 91.62 100 GLN A O 1
ATOM 815 N N . SER A 1 101 ? -13.693 -1.399 7.188 1.00 91.50 101 SER A N 1
ATOM 816 C CA . SER A 1 101 ? -14.334 -1.571 5.868 1.00 91.50 101 SER A CA 1
ATOM 817 C C . SER A 1 101 ? -14.083 -0.424 4.886 1.00 91.50 101 SER A C 1
ATOM 819 O O . SER A 1 101 ? -14.228 -0.602 3.682 1.00 91.50 101 SER A O 1
ATOM 821 N N . TYR A 1 102 ? -13.713 0.747 5.400 1.00 91.75 102 TYR A N 1
ATOM 822 C CA . TYR A 1 102 ? -13.343 1.924 4.620 1.00 91.75 102 TYR A CA 1
ATOM 823 C C . TYR A 1 102 ? -11.835 2.014 4.334 1.00 91.75 102 TYR A C 1
ATOM 825 O O . TYR A 1 102 ? -11.383 3.032 3.816 1.00 91.75 102 TYR A O 1
ATOM 833 N N . CYS A 1 103 ? -11.040 1.016 4.720 1.00 93.50 103 CYS A N 1
ATOM 834 C CA . CYS A 1 103 ? -9.612 0.944 4.433 1.00 93.50 103 CYS A CA 1
ATOM 835 C C . CYS A 1 103 ? -9.380 -0.076 3.316 1.00 93.50 103 CYS A C 1
ATOM 837 O O . CYS A 1 103 ? -9.760 -1.240 3.434 1.00 93.50 103 CYS A O 1
ATOM 839 N N . ALA A 1 104 ? -8.744 0.358 2.230 1.00 93.00 104 ALA A N 1
ATOM 840 C CA . ALA A 1 104 ? -8.228 -0.558 1.224 1.00 93.00 104 ALA A CA 1
ATOM 841 C C . ALA A 1 104 ? -7.065 -1.391 1.808 1.00 93.00 104 ALA A C 1
ATOM 843 O O . ALA A 1 104 ? -6.444 -0.970 2.791 1.00 93.00 104 ALA A O 1
ATOM 844 N N . PRO A 1 105 ? -6.734 -2.553 1.211 1.00 91.25 105 PRO A N 1
ATOM 845 C CA . PRO A 1 105 ? -5.535 -3.297 1.576 1.00 91.25 105 PRO A CA 1
ATOM 846 C C . PRO A 1 105 ? -4.285 -2.417 1.509 1.00 91.25 105 PRO A C 1
ATOM 848 O O . PRO A 1 105 ? -4.168 -1.577 0.617 1.00 91.25 105 PRO A O 1
ATOM 851 N N . VAL A 1 106 ? -3.346 -2.637 2.431 1.00 91.50 106 VAL A N 1
ATOM 852 C CA . VAL A 1 106 ? -2.079 -1.901 2.440 1.00 91.50 106 VAL A CA 1
ATOM 853 C C . VAL A 1 106 ? -1.286 -2.153 1.159 1.00 91.50 106 VAL A C 1
ATOM 855 O O . VAL A 1 106 ? -1.148 -3.292 0.696 1.00 91.50 106 VAL A O 1
ATOM 858 N N . GLU A 1 107 ? -0.789 -1.059 0.596 1.00 91.50 107 GLU A N 1
ATOM 859 C CA . GLU A 1 107 ? 0.160 -1.027 -0.507 1.00 91.50 107 GLU A CA 1
ATOM 860 C C . GLU A 1 107 ? 1.554 -0.704 0.030 1.00 91.50 107 GLU A C 1
ATOM 862 O O . GLU A 1 107 ? 1.707 0.069 0.977 1.00 91.50 107 GLU A O 1
ATOM 867 N N . ILE A 1 108 ? 2.574 -1.290 -0.58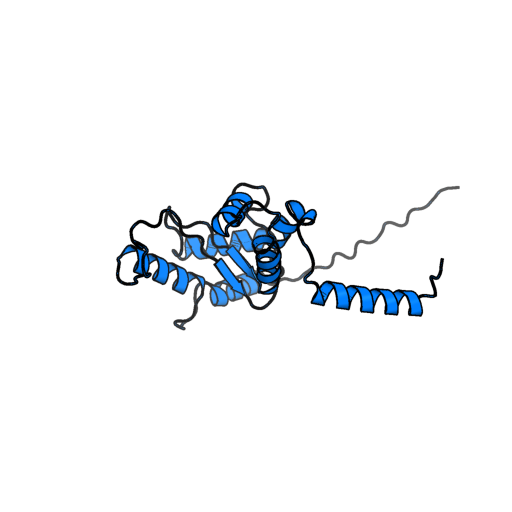9 1.00 90.56 108 ILE A N 1
ATOM 868 C CA . ILE A 1 108 ? 3.976 -0.982 -0.312 1.00 90.56 108 ILE A CA 1
ATOM 869 C C . ILE A 1 108 ? 4.575 -0.518 -1.616 1.00 90.56 108 ILE A C 1
ATOM 871 O O . ILE A 1 108 ? 4.569 -1.286 -2.574 1.00 90.56 108 ILE A O 1
ATOM 875 N N . TRP A 1 109 ? 5.052 0.716 -1.645 1.00 90.62 109 TRP A N 1
ATOM 876 C CA . TRP A 1 109 ? 5.675 1.303 -2.821 1.00 90.62 109 TRP A CA 1
ATOM 877 C C . TRP A 1 109 ? 7.103 1.700 -2.502 1.00 90.62 109 TRP A C 1
ATOM 879 O O . TRP A 1 109 ? 7.383 2.150 -1.395 1.00 90.62 109 TRP A O 1
ATOM 889 N N . SER A 1 110 ? 8.003 1.592 -3.466 1.00 89.38 110 SER A N 1
ATOM 890 C CA . SER A 1 110 ? 9.321 2.206 -3.338 1.00 89.38 110 SER A CA 1
ATOM 891 C C . SER A 1 110 ? 9.333 3.658 -3.821 1.00 89.38 110 SER A C 1
ATOM 893 O O . SER A 1 110 ? 8.432 4.107 -4.534 1.00 89.38 110 SER A O 1
ATOM 895 N N . CYS A 1 111 ? 10.390 4.398 -3.478 1.00 88.50 111 CYS A N 1
ATOM 896 C CA . CYS A 1 111 ? 10.654 5.704 -4.083 1.00 88.50 111 CYS A CA 1
ATOM 897 C C . CYS A 1 111 ? 10.739 5.622 -5.616 1.00 88.50 111 CYS A C 1
ATOM 899 O O . CYS A 1 111 ? 10.200 6.488 -6.293 1.00 88.50 111 CYS A O 1
ATOM 901 N N . GLU A 1 112 ? 11.343 4.563 -6.163 1.00 85.94 112 GLU A N 1
ATOM 902 C CA . GLU A 1 112 ? 11.406 4.354 -7.614 1.00 85.94 112 GLU A CA 1
ATOM 903 C C . GLU A 1 112 ? 9.994 4.220 -8.207 1.00 85.94 112 GLU A C 1
ATOM 905 O O . GLU A 1 112 ? 9.665 4.860 -9.200 1.00 85.94 112 GLU A O 1
ATOM 910 N N . GLU A 1 113 ? 9.110 3.453 -7.568 1.00 87.94 113 GLU A N 1
ATOM 911 C CA . GLU A 1 113 ? 7.720 3.313 -8.014 1.00 87.94 113 GLU A CA 1
ATOM 912 C C . GLU A 1 113 ? 6.939 4.631 -7.962 1.00 87.94 113 GLU A C 1
ATOM 914 O O . GLU A 1 113 ? 6.120 4.894 -8.847 1.00 87.94 113 GLU A O 1
ATOM 919 N N . LEU A 1 114 ? 7.211 5.479 -6.968 1.00 88.81 114 LEU A N 1
ATOM 920 C CA . LEU A 1 114 ? 6.637 6.821 -6.899 1.00 88.81 114 LEU A CA 1
ATOM 921 C C . LEU A 1 114 ? 7.083 7.706 -8.067 1.00 88.81 114 LEU A C 1
ATOM 923 O O . LEU A 1 114 ? 6.247 8.435 -8.597 1.00 88.81 114 LEU A O 1
ATOM 927 N N . GLU A 1 115 ? 8.338 7.611 -8.512 1.00 84.56 115 GLU A N 1
ATOM 928 C CA . GLU A 1 115 ? 8.823 8.349 -9.689 1.00 84.56 115 GLU A CA 1
ATOM 929 C C . GLU A 1 115 ? 8.069 7.931 -10.964 1.00 84.56 115 GLU A C 1
ATOM 931 O O . GLU A 1 115 ? 7.664 8.781 -11.762 1.00 84.56 115 GLU A O 1
ATOM 936 N N . TYR A 1 116 ? 7.795 6.631 -11.138 1.00 82.81 116 TYR A N 1
ATOM 937 C CA . TYR A 1 116 ? 6.959 6.146 -12.246 1.00 82.81 116 TYR A CA 1
ATOM 938 C C . TYR A 1 116 ? 5.526 6.681 -12.164 1.00 82.81 116 TYR A C 1
ATOM 940 O O . TYR A 1 116 ? 4.952 7.081 -13.179 1.00 82.81 116 TYR A O 1
ATOM 948 N N . ILE A 1 117 ? 4.938 6.701 -10.966 1.00 85.69 117 ILE A N 1
ATOM 949 C CA . ILE A 1 117 ? 3.588 7.233 -10.749 1.00 85.69 117 ILE A CA 1
ATOM 950 C C . ILE A 1 117 ? 3.549 8.731 -11.056 1.00 85.69 117 ILE A C 1
ATOM 952 O O . ILE A 1 117 ? 2.648 9.175 -11.765 1.00 85.69 117 ILE A O 1
ATOM 956 N N . GLU A 1 118 ? 4.525 9.506 -10.586 1.00 83.56 118 GLU A N 1
ATOM 957 C CA . GLU A 1 118 ? 4.628 10.939 -10.869 1.00 83.56 118 GLU A CA 1
ATOM 958 C C . GLU A 1 118 ? 4.724 11.204 -12.377 1.00 83.56 118 GLU A C 1
ATOM 960 O O . GLU A 1 118 ? 4.002 12.055 -12.905 1.00 83.56 118 GLU A O 1
ATOM 965 N N . ALA A 1 119 ? 5.542 10.430 -13.096 1.00 80.56 119 ALA A N 1
ATOM 966 C CA . ALA A 1 119 ? 5.672 10.546 -14.547 1.00 80.56 119 ALA A CA 1
ATOM 967 C C . ALA A 1 119 ? 4.344 10.289 -15.289 1.00 80.56 119 ALA A C 1
ATOM 969 O O . ALA A 1 119 ? 4.076 10.917 -16.314 1.00 80.56 119 ALA A O 1
ATOM 970 N N . ILE A 1 120 ? 3.496 9.393 -14.773 1.00 79.62 120 ILE A N 1
ATOM 971 C CA . ILE A 1 120 ? 2.157 9.137 -15.323 1.00 79.62 120 ILE A CA 1
ATOM 972 C C . ILE A 1 120 ? 1.198 10.278 -14.968 1.00 79.62 120 ILE A C 1
ATOM 974 O O . ILE A 1 120 ? 0.503 10.787 -15.844 1.00 79.62 120 ILE A O 1
ATOM 978 N N . LEU A 1 121 ? 1.154 10.696 -13.701 1.00 80.12 121 LEU A N 1
ATOM 979 C CA . LEU A 1 121 ? 0.205 11.703 -13.211 1.00 80.12 121 LEU A CA 1
ATOM 980 C C . LEU A 1 121 ? 0.445 13.101 -13.802 1.00 80.12 121 LEU A C 1
ATOM 982 O O . LEU A 1 121 ? -0.495 13.879 -13.932 1.00 80.12 121 LEU A O 1
ATOM 986 N N . THR A 1 122 ? 1.686 13.422 -14.169 1.00 76.44 122 THR A N 1
ATOM 987 C CA . THR A 1 122 ? 2.071 14.717 -14.763 1.00 76.44 122 THR A CA 1
ATOM 988 C C . THR A 1 122 ? 1.936 14.760 -16.287 1.00 76.44 122 THR A C 1
ATOM 990 O O . THR A 1 122 ? 2.254 15.768 -16.917 1.00 76.44 122 THR A O 1
ATOM 993 N N . ASN A 1 123 ? 1.474 13.678 -16.917 1.00 73.12 123 ASN A N 1
ATOM 994 C CA . ASN A 1 123 ? 1.327 13.622 -18.363 1.00 73.12 123 ASN A CA 1
ATOM 995 C C . ASN A 1 123 ? -0.032 14.194 -18.803 1.00 73.12 123 ASN A C 1
ATOM 997 O O . ASN A 1 123 ? -1.049 13.507 -18.770 1.00 73.12 123 ASN A O 1
ATOM 1001 N N . ASP A 1 124 ? -0.020 15.429 -19.312 1.00 66.31 124 ASP A N 1
ATOM 1002 C CA . ASP A 1 124 ? -1.200 16.188 -19.772 1.00 66.31 124 ASP A CA 1
ATOM 1003 C C . ASP A 1 124 ? -2.048 15.498 -20.861 1.00 66.31 124 ASP A C 1
ATOM 1005 O O . ASP A 1 124 ? -3.162 15.928 -21.162 1.00 66.31 124 ASP A O 1
ATOM 1009 N N . LYS A 1 125 ? -1.524 14.450 -21.514 1.00 64.19 125 LYS A N 1
ATOM 1010 C CA . LYS A 1 125 ? -2.266 13.669 -22.519 1.00 64.19 125 LYS A CA 1
ATOM 1011 C C . LYS A 1 125 ? -3.127 12.569 -21.908 1.00 64.19 125 LYS A C 1
ATOM 1013 O O . LYS A 1 125 ? -3.887 11.924 -22.632 1.00 64.19 125 LYS A O 1
ATOM 1018 N N . ILE A 1 126 ? -2.983 12.328 -20.614 1.00 61.53 126 ILE A N 1
ATOM 1019 C CA . ILE A 1 126 ? -3.724 11.315 -19.885 1.00 61.53 126 ILE A CA 1
ATOM 1020 C C . ILE A 1 126 ? -4.916 12.014 -19.225 1.00 61.53 126 ILE A C 1
ATOM 1022 O O . ILE A 1 126 ? -4.790 13.105 -18.673 1.00 61.53 126 ILE A O 1
ATOM 1026 N N . SER A 1 127 ? -6.102 11.402 -19.325 1.00 58.25 127 SER A N 1
ATOM 1027 C CA . SER A 1 127 ? -7.274 11.796 -18.525 1.00 58.25 127 SER A CA 1
ATOM 1028 C C . SER A 1 127 ? -6.843 11.970 -17.062 1.00 58.25 127 SER A C 1
ATOM 1030 O O . SER A 1 127 ? -5.963 11.214 -16.657 1.00 58.25 127 SER A O 1
ATOM 1032 N N . PRO A 1 128 ? -7.393 12.915 -16.273 1.00 63.34 128 PRO A N 1
ATOM 1033 C CA . PRO A 1 128 ? -6.927 13.169 -14.910 1.00 63.34 128 PRO A CA 1
ATOM 1034 C C . PRO A 1 128 ? -7.038 11.895 -14.064 1.00 63.34 128 PRO A C 1
ATOM 1036 O O . PRO A 1 128 ? -8.096 11.568 -13.528 1.00 63.34 128 PRO A O 1
ATOM 1039 N N . LEU A 1 129 ? -5.938 11.150 -13.998 1.00 72.81 129 LEU A N 1
ATOM 1040 C CA . LEU A 1 129 ? -5.778 10.005 -13.129 1.00 72.81 129 LEU A CA 1
ATOM 1041 C C . LEU A 1 129 ? -5.413 10.556 -11.761 1.00 72.81 129 LEU A C 1
ATOM 1043 O O . LEU A 1 129 ? -4.601 11.470 -11.640 1.00 72.81 129 LEU A O 1
ATOM 1047 N N . ASP A 1 130 ? -6.014 9.985 -10.732 1.00 83.44 130 ASP A N 1
ATOM 1048 C CA . ASP A 1 130 ? -5.614 10.213 -9.357 1.00 83.44 130 ASP A CA 1
ATOM 1049 C C . ASP A 1 130 ? -5.087 8.907 -8.750 1.00 83.44 130 ASP A C 1
ATOM 1051 O O . ASP A 1 130 ? -5.344 7.798 -9.233 1.00 83.44 130 ASP A O 1
ATOM 1055 N N . ILE A 1 131 ? -4.308 9.043 -7.679 1.00 88.25 131 ILE A N 1
ATOM 1056 C CA . ILE A 1 131 ? -3.746 7.904 -6.945 1.00 88.25 131 ILE A CA 1
ATOM 1057 C C . ILE A 1 131 ? -4.843 6.912 -6.501 1.00 88.25 131 ILE A C 1
ATOM 1059 O O . ILE A 1 131 ? -4.672 5.709 -6.724 1.00 88.25 131 ILE A O 1
ATOM 1063 N N . PRO A 1 132 ? -5.984 7.352 -5.926 1.00 90.25 132 PRO A N 1
ATOM 1064 C CA . PRO A 1 132 ? -7.075 6.448 -5.565 1.00 90.25 132 PRO A CA 1
ATOM 1065 C C . PRO A 1 132 ? -7.596 5.591 -6.722 1.00 90.25 132 PRO A C 1
ATOM 1067 O O . PRO A 1 132 ? -7.896 4.414 -6.514 1.00 90.25 132 PRO A O 1
ATOM 1070 N N . SER A 1 133 ? -7.719 6.150 -7.927 1.00 88.75 133 SER A N 1
ATOM 1071 C CA . SER A 1 133 ? -8.192 5.417 -9.104 1.00 88.75 133 SER A CA 1
ATOM 1072 C C . SER A 1 133 ? -7.157 4.404 -9.576 1.00 88.75 133 SER A C 1
ATOM 1074 O O . SER A 1 133 ? -7.519 3.261 -9.836 1.00 88.75 133 SER A O 1
ATOM 1076 N N . ILE A 1 134 ? -5.868 4.763 -9.578 1.00 89.50 134 ILE A N 1
ATOM 1077 C CA . ILE A 1 134 ? -4.774 3.834 -9.910 1.00 89.50 134 ILE A CA 1
ATOM 1078 C C . ILE A 1 134 ? -4.782 2.619 -8.973 1.00 89.50 134 ILE A C 1
ATOM 1080 O O . ILE A 1 134 ? -4.727 1.476 -9.431 1.00 89.50 134 ILE A O 1
ATOM 1084 N N . ILE A 1 135 ? -4.888 2.848 -7.661 1.00 92.00 135 ILE A N 1
ATOM 1085 C CA . ILE A 1 135 ? -4.918 1.759 -6.675 1.00 92.00 135 ILE A CA 1
ATOM 1086 C C . ILE A 1 135 ? -6.174 0.909 -6.857 1.00 92.00 135 ILE A C 1
ATOM 1088 O O . ILE A 1 135 ? -6.096 -0.318 -6.842 1.00 92.00 135 ILE A O 1
ATOM 1092 N N . ARG A 1 136 ? -7.335 1.538 -7.064 1.00 91.94 136 ARG A N 1
ATOM 1093 C CA . ARG A 1 136 ? -8.595 0.821 -7.283 1.00 91.94 136 ARG A CA 1
ATOM 1094 C C . ARG A 1 136 ? -8.540 -0.058 -8.531 1.00 91.94 136 ARG A C 1
ATOM 1096 O O . ARG A 1 136 ? -8.943 -1.216 -8.461 1.00 91.94 136 ARG A O 1
ATOM 1103 N N . ASP A 1 137 ? -8.013 0.458 -9.635 1.00 91.50 137 ASP A N 1
ATOM 1104 C CA . ASP A 1 137 ? -7.852 -0.294 -10.880 1.00 91.50 137 ASP A CA 1
ATOM 1105 C C . ASP A 1 137 ? -6.894 -1.474 -10.691 1.00 91.50 137 ASP A C 1
ATOM 1107 O O . ASP A 1 137 ? -7.196 -2.588 -11.124 1.00 91.50 137 ASP A O 1
ATOM 1111 N N . LYS A 1 138 ? -5.779 -1.268 -9.976 1.00 92.38 138 LYS A N 1
ATOM 1112 C CA . LYS A 1 138 ? -4.855 -2.349 -9.613 1.00 92.38 138 LYS A CA 1
ATOM 1113 C C . LYS A 1 138 ? -5.547 -3.428 -8.788 1.00 92.38 138 LYS A C 1
ATOM 1115 O O . LYS A 1 138 ? -5.449 -4.605 -9.137 1.00 92.38 138 LYS A O 1
ATOM 1120 N N . LEU A 1 139 ? -6.251 -3.052 -7.720 1.00 91.25 139 LEU A N 1
ATOM 1121 C CA . LEU A 1 139 ? -6.926 -3.991 -6.818 1.00 91.25 139 LEU A CA 1
ATOM 1122 C C . LEU A 1 139 ? -8.055 -4.766 -7.509 1.00 91.25 139 LEU A C 1
ATOM 1124 O O . LEU A 1 139 ? -8.252 -5.939 -7.208 1.00 91.25 139 LEU A O 1
ATOM 1128 N N . ASN A 1 140 ? -8.751 -4.141 -8.461 1.00 91.69 140 ASN A N 1
ATOM 1129 C CA . ASN A 1 140 ? -9.802 -4.777 -9.261 1.00 91.69 140 ASN A CA 1
ATOM 1130 C C . ASN A 1 140 ? -9.262 -5.569 -10.465 1.00 91.69 140 ASN A C 1
ATOM 1132 O O . ASN A 1 140 ? -10.039 -6.094 -11.264 1.00 91.69 140 ASN A O 1
ATOM 1136 N N . SER A 1 141 ? -7.940 -5.658 -10.612 1.00 88.75 141 SER A N 1
ATOM 1137 C CA . SER A 1 141 ? -7.273 -6.413 -11.670 1.00 88.75 141 SER A CA 1
ATOM 1138 C C . SER A 1 141 ? -6.588 -7.672 -11.122 1.00 88.75 141 SER A C 1
ATOM 1140 O O . SER A 1 141 ? -6.541 -7.915 -9.918 1.00 88.75 141 SER A O 1
ATOM 1142 N N . GLY A 1 142 ? -5.967 -8.459 -12.005 1.00 87.94 142 GLY A N 1
ATOM 1143 C CA . GLY A 1 142 ? -5.106 -9.582 -11.609 1.00 87.94 142 GLY A CA 1
ATOM 1144 C C . GLY A 1 142 ? -3.815 -9.181 -10.871 1.00 87.94 142 GLY A C 1
ATOM 1145 O O . GLY A 1 142 ? -3.073 -10.060 -10.441 1.00 87.94 142 GLY A O 1
ATOM 1146 N N . TYR A 1 143 ? -3.543 -7.881 -10.702 1.00 90.50 143 TYR A N 1
ATOM 1147 C CA . TYR A 1 143 ? -2.331 -7.342 -10.071 1.00 90.50 143 TYR A CA 1
ATOM 1148 C C . TYR A 1 143 ? -2.511 -6.992 -8.592 1.00 90.50 143 TYR A C 1
ATOM 1150 O O . TYR A 1 143 ? -1.615 -6.397 -7.993 1.00 90.50 143 TYR A O 1
ATOM 1158 N N . GLY A 1 144 ? -3.642 -7.35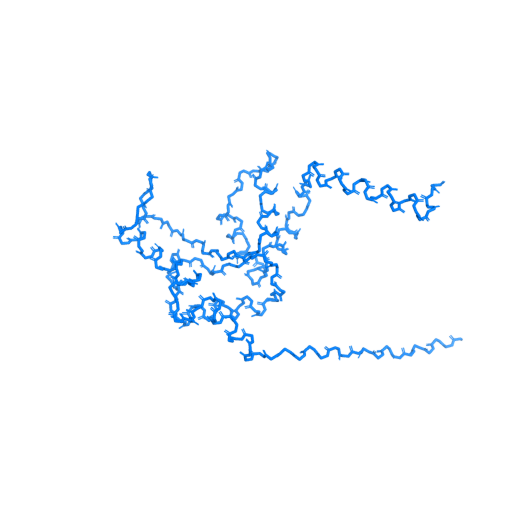8 -7.980 1.00 88.62 144 GLY A N 1
ATOM 1159 C CA . GLY A 1 144 ? -3.953 -7.001 -6.597 1.00 88.62 144 GLY A CA 1
ATOM 1160 C C . GLY A 1 144 ? -2.822 -7.320 -5.616 1.00 88.62 144 GLY A C 1
ATOM 1161 O O . GLY A 1 144 ? -2.544 -6.498 -4.753 1.00 88.62 144 GLY A O 1
ATOM 1162 N N . ASN A 1 145 ? -2.123 -8.446 -5.785 1.00 88.94 145 ASN A N 1
ATOM 1163 C CA . ASN A 1 145 ? -1.002 -8.864 -4.933 1.00 88.94 145 ASN A CA 1
ATOM 1164 C C . ASN A 1 145 ? 0.380 -8.583 -5.541 1.00 88.94 145 ASN A C 1
ATOM 1166 O O . ASN A 1 145 ? 1.364 -9.114 -5.059 1.00 88.94 145 ASN A O 1
ATOM 1170 N N . MET A 1 146 ? 0.486 -7.803 -6.610 1.00 88.12 146 MET A N 1
ATOM 1171 C CA . MET A 1 146 ? 1.777 -7.448 -7.209 1.00 88.12 146 MET A CA 1
ATOM 1172 C C . MET A 1 146 ? 2.214 -6.053 -6.769 1.00 88.12 146 MET A C 1
ATOM 1174 O O . MET A 1 146 ? 1.418 -5.298 -6.208 1.00 88.12 146 MET A O 1
ATOM 1178 N N . ASN A 1 147 ? 3.467 -5.701 -7.049 1.00 87.50 147 ASN A N 1
ATOM 1179 C CA . ASN A 1 147 ? 3.925 -4.325 -6.901 1.00 87.50 147 ASN A CA 1
ATOM 1180 C C . ASN A 1 147 ? 3.210 -3.398 -7.904 1.00 87.50 147 ASN A C 1
ATOM 1182 O O . ASN A 1 147 ? 2.640 -3.854 -8.906 1.00 87.50 147 ASN A O 1
ATOM 1186 N N . ILE A 1 148 ? 3.166 -2.100 -7.603 1.00 89.25 148 ILE A N 1
ATOM 1187 C CA . ILE A 1 148 ? 2.451 -1.136 -8.448 1.00 89.25 148 ILE A CA 1
ATOM 1188 C C . ILE A 1 148 ? 3.147 -0.982 -9.798 1.00 89.25 148 ILE A C 1
ATOM 1190 O O . ILE A 1 148 ? 2.465 -0.863 -10.817 1.00 89.25 148 ILE A O 1
ATOM 1194 N N . TYR A 1 149 ? 4.477 -1.112 -9.830 1.00 8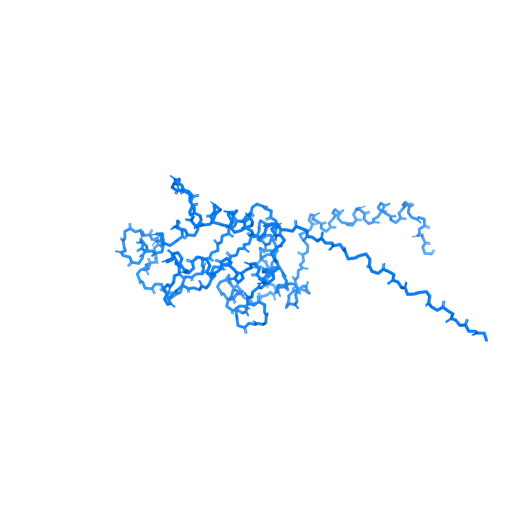6.50 149 TYR A N 1
ATOM 1195 C CA . TYR A 1 149 ? 5.243 -1.100 -11.069 1.00 86.50 149 TYR A CA 1
ATOM 1196 C C . TYR A 1 149 ? 4.736 -2.122 -12.090 1.00 86.50 149 TYR A C 1
ATOM 1198 O O . TYR A 1 149 ? 4.492 -1.765 -13.235 1.00 86.50 149 TYR A O 1
ATOM 1206 N N . SER A 1 150 ? 4.509 -3.377 -11.687 1.00 86.75 150 SER A N 1
ATOM 1207 C CA . SER A 1 150 ? 4.060 -4.443 -12.597 1.00 86.75 150 SER A CA 1
ATOM 1208 C C . SER A 1 150 ? 2.708 -4.121 -13.231 1.00 86.75 150 SER A C 1
ATOM 1210 O O . SER A 1 150 ? 2.496 -4.388 -14.412 1.00 86.75 150 SER A O 1
ATOM 1212 N N . PHE A 1 151 ? 1.800 -3.527 -12.451 1.00 89.88 151 PHE A N 1
ATOM 1213 C CA . PHE A 1 151 ? 0.500 -3.079 -12.942 1.00 89.88 151 PHE A CA 1
ATOM 1214 C C . PHE A 1 151 ? 0.639 -1.913 -13.925 1.00 89.88 151 PHE A C 1
ATOM 1216 O O . PHE A 1 151 ? 0.058 -1.946 -15.010 1.00 89.88 151 PHE A O 1
ATOM 1223 N N . LEU A 1 152 ? 1.410 -0.886 -13.556 1.00 86.62 152 LEU A N 1
ATOM 1224 C CA . LEU A 1 152 ? 1.614 0.296 -14.392 1.00 86.62 152 LEU A CA 1
ATOM 1225 C C . LEU A 1 152 ? 2.347 -0.055 -15.680 1.00 86.62 152 LEU A C 1
ATOM 1227 O O . LEU A 1 152 ? 1.964 0.415 -16.744 1.00 86.62 152 LEU A O 1
ATOM 1231 N N . TRP A 1 153 ? 3.349 -0.924 -15.605 1.00 83.81 153 TRP A N 1
ATOM 1232 C CA . TRP A 1 153 ? 4.047 -1.414 -16.777 1.00 83.81 153 TRP A CA 1
ATOM 1233 C C . TRP A 1 153 ? 3.075 -2.146 -17.706 1.00 83.81 153 TRP A C 1
ATOM 1235 O O . TRP A 1 153 ? 2.900 -1.738 -18.847 1.00 83.81 153 TRP A O 1
ATOM 1245 N N . ASP A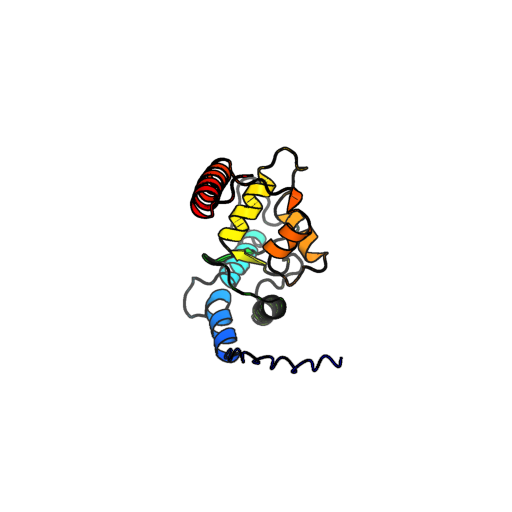 1 154 ? 2.338 -3.151 -17.231 1.00 85.06 154 ASP A N 1
ATOM 1246 C CA . ASP A 1 154 ? 1.393 -3.883 -18.089 1.00 85.06 154 ASP A CA 1
ATOM 1247 C C . ASP A 1 154 ? 0.316 -2.978 -18.715 1.00 85.06 154 ASP A C 1
ATOM 1249 O O . ASP A 1 154 ? 0.023 -3.078 -19.906 1.00 85.06 154 ASP A O 1
ATOM 1253 N N . LYS A 1 155 ? -0.271 -2.070 -17.927 1.00 83.62 155 LYS A N 1
ATOM 1254 C CA . LYS A 1 155 ? -1.450 -1.294 -18.346 1.00 83.62 155 LYS A CA 1
ATOM 1255 C C . LYS A 1 155 ? -1.153 0.060 -18.972 1.00 83.62 155 LYS A C 1
ATOM 1257 O O . LYS A 1 155 ? -2.081 0.656 -19.529 1.00 83.62 155 LYS A O 1
ATOM 1262 N N . ARG A 1 156 ? 0.057 0.587 -18.776 1.00 76.62 156 ARG A N 1
ATOM 1263 C CA . ARG A 1 156 ? 0.392 1.998 -19.018 1.00 76.62 156 ARG A CA 1
ATOM 1264 C C . ARG A 1 156 ? 1.858 2.227 -19.436 1.00 76.62 156 ARG A C 1
ATOM 1266 O O . ARG A 1 156 ? 2.266 3.385 -19.479 1.00 76.62 156 ARG A O 1
ATOM 1273 N N . HIS A 1 157 ? 2.675 1.200 -19.725 1.00 73.62 157 HIS A N 1
ATOM 1274 C CA . HIS A 1 157 ? 4.085 1.417 -20.120 1.00 73.62 157 HIS A CA 1
ATOM 1275 C C . HIS A 1 157 ? 4.235 2.272 -21.383 1.00 73.62 157 HIS A C 1
ATOM 1277 O O . HIS A 1 157 ? 5.181 3.044 -21.496 1.00 73.62 157 HIS A O 1
ATOM 1283 N N . ASP A 1 158 ? 3.288 2.178 -22.314 1.00 67.12 158 ASP A N 1
ATOM 1284 C CA . ASP A 1 158 ? 3.199 3.008 -23.517 1.00 67.12 158 ASP A CA 1
ATOM 1285 C C . ASP A 1 158 ? 2.986 4.501 -23.203 1.00 67.12 158 ASP A C 1
ATOM 1287 O O . ASP A 1 158 ? 3.244 5.370 -24.039 1.00 67.12 158 ASP A O 1
ATOM 1291 N N . MET A 1 159 ? 2.545 4.805 -21.982 1.00 66.81 159 MET A N 1
ATOM 1292 C CA . MET A 1 159 ? 2.291 6.153 -21.483 1.00 66.81 159 MET A CA 1
ATOM 1293 C C . MET A 1 159 ? 3.461 6.732 -20.676 1.00 66.81 159 MET A C 1
ATOM 1295 O O . MET A 1 159 ? 3.455 7.931 -20.378 1.00 66.81 159 MET A O 1
ATOM 1299 N N . LEU A 1 160 ? 4.470 5.916 -20.348 1.00 62.59 160 LEU A N 1
ATOM 1300 C CA . LEU A 1 160 ? 5.683 6.358 -19.667 1.00 62.59 160 LEU A CA 1
ATOM 1301 C C . LEU A 1 160 ? 6.552 7.156 -20.642 1.00 62.59 160 LEU A C 1
ATOM 1303 O O . LEU A 1 160 ? 7.145 6.615 -21.575 1.00 62.59 160 LEU A O 1
ATOM 1307 N N . LYS A 1 161 ? 6.657 8.466 -20.416 1.00 58.19 161 LYS A N 1
ATOM 1308 C CA . LYS A 1 161 ? 7.706 9.278 -21.032 1.00 58.19 161 LYS A CA 1
ATOM 1309 C C . LYS A 1 161 ? 8.788 9.530 -20.004 1.00 58.19 161 LYS A C 1
ATOM 1311 O O . LYS A 1 161 ? 8.538 10.177 -18.993 1.00 58.19 161 LYS A O 1
ATOM 1316 N N . ASN A 1 162 ? 9.996 9.066 -20.305 1.00 55.16 162 ASN A N 1
ATOM 1317 C CA . ASN A 1 162 ? 11.184 9.456 -19.559 1.00 55.16 162 ASN A CA 1
ATOM 1318 C C . ASN A 1 162 ? 11.252 10.988 -19.479 1.00 55.16 162 ASN A C 1
ATOM 1320 O O . ASN A 1 162 ? 11.015 11.692 -20.472 1.00 55.16 162 ASN A O 1
ATOM 1324 N N . ASN A 1 163 ? 11.578 11.510 -18.295 1.00 54.72 163 ASN A N 1
ATOM 1325 C CA . ASN A 1 163 ? 11.876 12.928 -18.134 1.00 54.72 163 ASN A CA 1
ATOM 1326 C C . ASN A 1 163 ? 12.948 13.318 -19.165 1.00 54.72 163 ASN A C 1
ATOM 1328 O O . ASN A 1 163 ? 13.904 12.569 -19.358 1.00 54.72 163 ASN A O 1
ATOM 1332 N N . LYS A 1 164 ? 12.815 14.490 -19.807 1.00 62.06 164 LYS A N 1
ATOM 1333 C CA . LYS A 1 164 ? 13.784 15.010 -20.793 1.00 62.06 164 LYS A CA 1
ATOM 1334 C C . LYS A 1 164 ? 15.236 14.866 -20.333 1.00 62.06 164 LYS A C 1
ATOM 1336 O O . LYS A 1 164 ? 16.097 14.581 -21.157 1.00 62.06 164 LYS A O 1
ATOM 1341 N N . TYR A 1 165 ? 15.491 15.038 -19.037 1.00 57.62 165 TYR A N 1
ATOM 1342 C CA . TYR A 1 165 ? 16.806 14.840 -18.440 1.00 57.62 165 TYR A CA 1
ATOM 1343 C C . TYR A 1 165 ? 17.300 13.386 -18.549 1.00 57.62 165 TYR A C 1
ATOM 1345 O O . TYR A 1 165 ? 18.400 13.143 -19.038 1.00 57.62 165 TYR A O 1
ATOM 1353 N N . VAL A 1 166 ? 16.476 12.416 -18.141 1.00 56.25 166 VAL A N 1
ATOM 1354 C CA . VAL A 1 166 ? 16.800 10.980 -18.202 1.00 56.25 166 VAL A CA 1
ATOM 1355 C C . VAL A 1 166 ? 16.884 10.504 -19.648 1.00 56.25 166 VAL A C 1
ATOM 1357 O O . VAL A 1 166 ? 17.809 9.775 -19.989 1.00 56.25 166 VAL A O 1
ATOM 1360 N N . THR A 1 167 ? 15.978 10.963 -20.514 1.00 61.84 167 THR A N 1
ATOM 1361 C CA . THR A 1 167 ? 16.023 10.694 -21.957 1.00 61.84 167 THR A CA 1
ATOM 1362 C C . THR A 1 167 ? 17.335 11.182 -22.558 1.00 61.84 167 THR A C 1
ATOM 1364 O O . THR A 1 167 ? 18.033 10.398 -23.185 1.00 61.84 167 THR A O 1
ATOM 1367 N N . GLY A 1 168 ? 17.737 12.426 -22.273 1.00 66.56 168 GLY A N 1
ATOM 1368 C CA . GLY A 1 168 ? 19.008 12.967 -22.756 1.00 66.56 168 GLY A CA 1
ATOM 1369 C C . GLY A 1 168 ? 20.220 12.172 -22.263 1.00 66.56 168 GLY A C 1
ATOM 1370 O O . GLY A 1 168 ? 21.137 11.911 -23.034 1.00 66.56 168 GLY A O 1
ATOM 1371 N N . LYS A 1 169 ? 20.212 11.715 -21.004 1.00 71.12 169 LYS A N 1
ATOM 1372 C CA . LYS A 1 169 ? 21.292 10.876 -20.456 1.00 71.12 169 LYS A CA 1
ATOM 1373 C C . LYS A 1 169 ? 21.320 9.464 -21.042 1.00 71.12 169 LYS A C 1
ATOM 1375 O O . LYS A 1 169 ? 22.401 8.925 -21.260 1.00 71.12 169 LYS A O 1
ATOM 1380 N N . MET A 1 170 ? 20.156 8.876 -21.310 1.00 65.56 170 MET A N 1
ATOM 1381 C CA . MET A 1 170 ? 20.037 7.592 -22.002 1.00 65.56 170 MET A CA 1
ATOM 1382 C C . MET A 1 170 ? 20.555 7.702 -23.435 1.00 65.56 170 MET A C 1
ATOM 1384 O O . MET A 1 170 ? 21.349 6.863 -23.843 1.00 65.56 170 MET A O 1
ATOM 1388 N N . ASP A 1 171 ? 20.182 8.754 -24.165 1.00 73.19 171 ASP A N 1
ATOM 1389 C CA . ASP A 1 171 ? 20.660 9.004 -25.528 1.00 73.19 171 ASP A CA 1
ATOM 1390 C C . ASP A 1 171 ? 22.188 9.182 -25.556 1.00 73.19 171 ASP A C 1
ATOM 1392 O O . ASP A 1 171 ? 22.867 8.528 -26.345 1.00 73.19 171 ASP A O 1
ATOM 1396 N N . GLU A 1 172 ? 22.753 9.973 -24.631 1.00 75.56 172 GLU A N 1
ATOM 1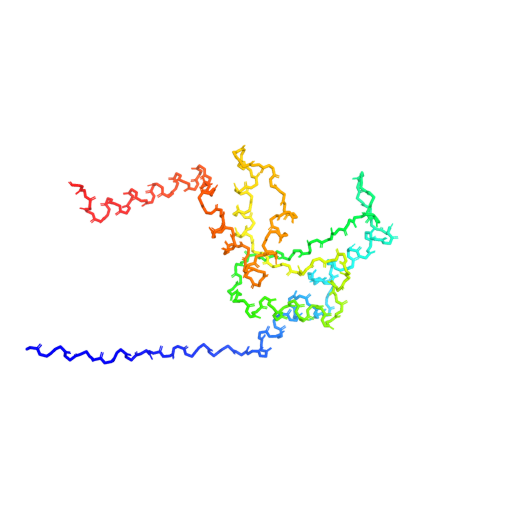397 C CA . GLU A 1 172 ? 24.210 10.096 -24.449 1.00 75.56 172 GLU A CA 1
ATOM 1398 C C . GLU A 1 172 ? 24.871 8.727 -24.200 1.00 75.56 172 GLU A C 1
ATOM 1400 O O . GLU A 1 172 ? 25.894 8.403 -24.806 1.00 75.56 172 GLU A O 1
ATOM 1405 N N . MET A 1 173 ? 24.285 7.899 -23.330 1.00 74.75 173 MET A N 1
ATOM 1406 C CA . MET A 1 173 ? 24.800 6.565 -23.017 1.00 74.75 173 MET A CA 1
ATOM 1407 C C . MET A 1 173 ? 24.719 5.617 -24.223 1.00 74.75 173 MET A C 1
ATOM 1409 O O . MET A 1 173 ? 25.676 4.890 -24.493 1.00 74.75 173 MET A O 1
ATOM 1413 N N . PHE A 1 174 ? 23.612 5.624 -24.968 1.00 72.75 174 PHE A N 1
ATOM 1414 C CA . PHE A 1 174 ? 23.443 4.799 -26.164 1.00 72.75 174 PHE A CA 1
ATOM 1415 C C . PHE A 1 174 ? 24.405 5.203 -27.280 1.00 72.75 174 PHE A C 1
ATOM 1417 O O . PHE A 1 174 ? 24.945 4.324 -27.950 1.00 72.75 174 PHE A O 1
ATOM 1424 N N . GLU A 1 175 ? 24.681 6.496 -27.443 1.00 75.56 175 GLU A N 1
ATOM 1425 C CA . GLU A 1 175 ? 25.696 6.980 -28.381 1.00 75.56 175 GLU A CA 1
ATOM 1426 C C . GLU A 1 175 ? 27.106 6.537 -27.971 1.00 75.56 175 GLU A C 1
ATOM 1428 O O . GLU A 1 175 ? 27.885 6.087 -28.812 1.00 75.56 175 GLU A O 1
ATOM 1433 N N . VAL A 1 176 ? 27.440 6.555 -26.677 1.00 79.19 176 VAL A N 1
ATOM 1434 C CA . VAL A 1 176 ? 28.712 5.993 -26.187 1.00 79.19 176 VAL A CA 1
ATOM 1435 C C . VAL A 1 176 ? 28.799 4.489 -26.469 1.00 79.19 176 VAL A C 1
ATOM 1437 O O . VAL A 1 176 ? 29.825 4.020 -26.960 1.00 79.19 176 VAL A O 1
ATOM 1440 N N . ILE A 1 177 ? 27.725 3.734 -26.220 1.00 73.00 177 ILE A N 1
ATOM 1441 C CA . ILE A 1 177 ? 27.678 2.285 -26.466 1.00 73.00 177 ILE A CA 1
ATOM 1442 C C . ILE A 1 177 ? 27.802 1.972 -27.962 1.00 73.00 177 ILE A C 1
ATOM 1444 O O . ILE A 1 177 ? 28.567 1.079 -28.328 1.00 73.00 177 ILE A O 1
ATOM 1448 N N . LYS A 1 178 ? 27.108 2.701 -28.845 1.00 70.44 178 LYS A N 1
ATOM 1449 C CA . LYS A 1 178 ? 27.229 2.546 -30.307 1.00 70.44 178 LYS A CA 1
ATOM 1450 C C . LYS A 1 178 ? 28.650 2.819 -30.790 1.00 70.44 178 LYS A C 1
ATOM 1452 O O . LYS A 1 178 ? 29.224 2.002 -31.507 1.00 70.44 178 LYS A O 1
ATOM 1457 N N . ASN A 1 179 ? 29.251 3.912 -30.321 1.00 72.12 179 ASN A N 1
ATOM 1458 C CA . ASN A 1 179 ? 30.619 4.284 -30.680 1.00 72.12 179 ASN A CA 1
ATOM 1459 C C . ASN A 1 179 ? 31.665 3.281 -30.162 1.00 72.12 179 ASN A C 1
ATOM 1461 O O . ASN A 1 179 ? 32.704 3.098 -30.792 1.00 72.12 179 ASN A O 1
ATOM 1465 N N . GLN A 1 180 ? 31.397 2.597 -29.045 1.00 71.19 180 GLN A N 1
ATOM 1466 C CA . GLN A 1 180 ? 32.278 1.557 -28.497 1.00 71.19 180 GLN A CA 1
ATOM 1467 C C . GLN A 1 180 ? 32.053 0.163 -29.101 1.00 71.19 180 GLN A C 1
ATOM 1469 O O . GLN A 1 180 ? 32.973 -0.652 -29.104 1.00 71.19 180 GLN A O 1
ATOM 1474 N N . SER A 1 181 ? 30.855 -0.129 -29.612 1.00 61.75 181 SER A N 1
ATOM 1475 C CA . SER A 1 181 ? 30.505 -1.437 -30.188 1.00 61.75 181 SER A CA 1
ATOM 1476 C C . SER A 1 181 ? 30.828 -1.568 -31.679 1.00 61.75 181 SER A C 1
ATOM 1478 O O . SER A 1 181 ? 30.680 -2.656 -32.232 1.00 61.75 181 SER A O 1
ATOM 1480 N N . GLY A 1 182 ? 31.299 -0.499 -32.334 1.00 53.03 182 GLY A N 1
ATOM 1481 C CA . GLY A 1 182 ? 31.690 -0.524 -33.749 1.00 53.03 182 GLY A CA 1
ATOM 1482 C C . GLY A 1 182 ? 30.532 -0.813 -34.712 1.00 53.03 182 GLY A C 1
ATOM 1483 O O . GLY A 1 182 ? 30.771 -1.141 -35.870 1.00 53.03 182 GLY A O 1
ATOM 1484 N N . LEU A 1 183 ? 29.286 -0.712 -34.242 1.00 54.16 183 LEU A N 1
ATOM 1485 C CA . LEU A 1 183 ? 28.080 -0.874 -35.047 1.00 54.16 183 LEU A CA 1
ATOM 1486 C C . LEU A 1 183 ? 27.725 0.472 -35.687 1.00 54.16 183 LEU A C 1
ATOM 1488 O O . LEU A 1 183 ? 26.825 1.176 -35.233 1.00 54.16 183 LEU A O 1
ATOM 1492 N N . THR A 1 184 ? 28.465 0.844 -36.725 1.00 47.59 184 THR A N 1
ATOM 1493 C CA . THR A 1 184 ? 27.982 1.793 -37.735 1.00 47.59 184 THR A CA 1
ATOM 1494 C C . THR A 1 184 ? 27.321 1.001 -38.861 1.00 47.59 184 THR A C 1
ATOM 1496 O O . THR A 1 184 ? 27.872 -0.026 -39.257 1.00 47.59 184 THR A O 1
ATOM 1499 N N . GLU A 1 185 ? 26.143 1.465 -39.296 1.00 49.44 185 GLU A N 1
ATOM 1500 C CA . GLU A 1 185 ? 25.308 0.900 -40.378 1.00 49.44 185 GLU A CA 1
ATOM 1501 C C . GLU A 1 185 ? 26.081 0.464 -41.632 1.00 49.44 185 GLU A C 1
ATOM 1503 O O . GLU A 1 185 ? 27.035 1.172 -42.034 1.00 49.44 185 GLU A O 1
#

Sequence (185 aa):
MEFKTKPLKLKRTIIDCDFDSLIEDINMAFIESNEKDKAAKQIDETIKSLRNGSLHLSGIDTRNIANYYPIIVTFQNWPLGPFVYDLIRRMVNTSGLLRQSYCAPVEIWSCEELEYIEAILTNDKISPLDIPSIIRDKLNSGYGNMNIYSFLWDKRHDMLKNNKYVTGKMDEMFEVIKNQSGLTE

pLDDT: mean 77.82, std 15.56, range [35.72, 94.31]